Protein AF-A0A397DTJ9-F1 (afdb_monomer)

Sequence (329 aa):
MTRTSPKAKLGGKNHINLSVDTRYPSPVAATTLVKTITRCSFAKSPRASFISLPTTHASTSKPPDSISEEEYFRLLKKTDVLGHLLRVNDNLLEAEGLLEVAEVDNSKLDAMNKHILVELQMFKAKYYESQRLFTDHIEQLTEVCLHQEALQKGHPEEAAAQVADKFKHIRLMEDLQQATTSSRLLSATDDVQSRALVVVAQLRVDQLNGFYQSYCRDLHTAENVVAEEKAKGYLAISYVTGMSSYALHDEIATLKQKLELQKQSSFSGFANAKPRQCAEPLPVIRSKPTSTMLRKAAHLRADEENVQGAIRNCYKSISRSDFIPLVLH

Secondary structure (DSSP, 8-state):
----PPP--------------TTS--GGGGGGSSSSSSSS----------------------------HHHHHHHHHHHHHHHHHHHHHHHHHHHHHHHHHHHHHHHHHHHHHHHHHHHHHHHHHHHHHHHHHHHHHHHHHHHHHHHHHHHHTT--HHHHHHHHHHHHHHHHHHHHHHHHHSSTT-S-STHHHHHHHHHHHHHHHHHHHHHHHHHHHHHHHHHHHHHHHHHHHHHHHHHHHHHHHHHHHHHHHHHHHHHHHHHHHHTT-----PPPP--PPPP-------HHHHHHHHHHHHHHHHHHHHHHHHHHHHHHS--------

Radius of gyration: 52.69 Å; Cα contacts (8 Å, |Δi|>4): 85; chains: 1; bounding box: 137×66×155 Å

Mean predicted aligned error: 19.98 Å

Foldseek 3Di:
DDDDDDDDDDDDDDDDPDPDDPPDDDCVVVVPPPPPDPPDDDDDDDDPPDDPDPDDDPDDDDDDDPQDPVNVVVVVVVVVVVVVVVVVVVVVVVVVVVVVVVVVVVVVVVVVVVVVVVVVVVVVVVVVVVLVVLLVLLLVLQLVLQLLVCVVVVDDNVVSNVRSVVCSVVVSVVQLVVLLPPPPQPDPDPVSSVVSSVVSSVVSLVSLVVVLVVLVVVLVVLVVVVVVVVVVVVVVVVVVVVVVVVVVVVVVVVVVVVVVVVVVVVVPDDDDDDDDDDDDDDDDPPDDDDVPSVVVSVVSVVVSVVSVVSSVVVVVVVVPPPDDDDDDD

Organism: Aphanomyces astaci (NCBI:txid112090)

Solvent-accessible surface area (backbone atoms only — not comparable to full-atom values): 20127 Å² total; per-residue (Å²): 136,86,90,83,83,84,88,81,82,90,83,82,92,74,86,76,84,73,82,77,69,90,86,62,91,63,74,84,74,63,71,82,75,68,86,80,74,86,84,70,87,85,85,84,84,93,79,86,90,78,81,86,76,82,89,76,85,80,87,78,93,71,81,82,75,75,78,49,69,71,56,50,55,51,50,51,52,50,51,53,51,49,56,50,52,51,54,51,49,54,52,49,54,53,50,48,55,52,47,54,53,50,52,53,52,49,54,51,50,51,52,50,52,54,50,52,53,52,52,50,51,54,51,50,54,53,48,54,51,51,52,50,53,51,49,53,52,43,33,52,46,39,23,56,49,42,24,53,53,32,43,76,73,67,42,56,70,71,57,12,49,54,51,10,67,72,39,16,62,60,53,47,53,52,46,37,51,49,42,52,68,55,72,86,42,83,56,102,48,86,59,31,62,59,51,16,50,50,54,47,42,50,53,44,52,53,53,50,52,52,51,51,57,50,50,56,52,52,51,53,52,52,51,51,53,54,51,50,53,49,51,53,51,52,51,52,52,53,51,53,53,49,54,52,50,53,53,51,51,53,51,52,51,53,50,52,52,50,49,52,54,45,55,63,53,49,77,75,54,91,77,89,83,83,88,82,90,84,80,81,85,81,83,82,80,78,83,82,84,60,70,69,63,54,48,52,61,48,54,54,54,53,53,52,53,51,54,52,48,53,54,52,51,51,54,53,52,59,71,67,45,91,69,74,94,77,83,92,126

pLDDT: mean 72.13, std 23.75, range [29.22, 97.56]

Structure (mmCIF, N/CA/C/O backbone):
data_AF-A0A397DTJ9-F1
#
_entry.id   AF-A0A397DTJ9-F1
#
loop_
_atom_site.group_PDB
_atom_site.id
_atom_site.type_symbol
_atom_site.label_atom_id
_atom_site.label_alt_id
_atom_site.label_comp_id
_atom_site.label_asym_id
_atom_site.label_entity_id
_atom_site.label_seq_id
_atom_site.pdbx_PDB_ins_code
_atom_site.Cartn_x
_atom_site.Cartn_y
_atom_site.Cartn_z
_atom_site.occupancy
_atom_site.B_iso_or_equiv
_atom_site.auth_seq_id
_atom_site.auth_comp_id
_atom_site.auth_asym_id
_atom_site.auth_atom_id
_atom_site.pdbx_PDB_model_num
ATOM 1 N N . MET A 1 1 ? -2.480 -40.678 -41.708 1.00 43.06 1 MET A N 1
ATOM 2 C CA . MET A 1 1 ? -2.114 -39.316 -42.164 1.00 43.06 1 MET A CA 1
ATOM 3 C C . MET A 1 1 ? -3.381 -38.477 -42.286 1.00 43.06 1 MET A C 1
ATOM 5 O O . MET A 1 1 ? -4.441 -39.070 -42.368 1.00 43.06 1 MET A O 1
ATOM 9 N N . THR A 1 2 ? -3.231 -37.148 -42.278 1.00 30.44 2 THR A N 1
ATOM 10 C CA . THR A 1 2 ? -4.242 -36.064 -42.350 1.00 30.44 2 THR A CA 1
ATOM 11 C C . THR A 1 2 ? -4.974 -35.684 -41.057 1.00 30.44 2 THR A C 1
ATOM 13 O O . THR A 1 2 ? -5.935 -36.308 -40.623 1.00 30.44 2 THR A O 1
ATOM 16 N N . ARG A 1 3 ? -4.474 -34.579 -40.492 1.00 30.52 3 ARG A N 1
ATOM 17 C CA . ARG A 1 3 ? -5.011 -33.717 -39.437 1.00 30.52 3 ARG A CA 1
ATOM 18 C C . ARG A 1 3 ? -6.087 -32.814 -40.056 1.00 30.52 3 ARG A C 1
ATOM 20 O O . ARG A 1 3 ? -5.788 -32.108 -41.015 1.00 30.52 3 ARG A O 1
ATOM 27 N N . THR A 1 4 ? -7.306 -32.815 -39.521 1.00 33.62 4 THR A N 1
ATOM 28 C CA . THR A 1 4 ? -8.386 -31.906 -39.946 1.00 33.62 4 THR A CA 1
ATOM 29 C C . THR A 1 4 ? -8.756 -30.960 -38.808 1.00 33.62 4 THR A C 1
ATOM 31 O O . THR A 1 4 ? -9.284 -31.389 -37.786 1.00 33.62 4 THR A O 1
ATOM 34 N N . SER A 1 5 ? -8.481 -29.670 -38.994 1.00 32.19 5 SER A N 1
ATOM 35 C CA . SER A 1 5 ? -8.963 -28.575 -38.143 1.00 32.19 5 SER A CA 1
ATOM 36 C C . SER A 1 5 ? -10.348 -28.106 -38.614 1.00 32.19 5 SER A C 1
ATOM 38 O O . SER A 1 5 ? -10.531 -27.971 -39.827 1.00 32.19 5 SER A O 1
ATOM 40 N N . PRO A 1 6 ? -11.298 -27.753 -37.727 1.00 36.59 6 PRO A N 1
ATOM 41 C CA . PRO A 1 6 ? -12.485 -27.010 -38.127 1.00 36.59 6 PRO A CA 1
ATOM 42 C C . PRO A 1 6 ? -12.291 -25.488 -38.003 1.00 36.59 6 PRO A C 1
ATOM 44 O O . PRO A 1 6 ? -11.738 -24.973 -37.034 1.00 36.59 6 PRO A O 1
ATOM 47 N N . LYS A 1 7 ? -12.786 -24.790 -39.032 1.00 33.09 7 LYS A N 1
ATOM 48 C CA . LYS A 1 7 ? -12.892 -23.333 -39.216 1.00 33.09 7 LYS A CA 1
ATOM 49 C C . LYS A 1 7 ? -13.648 -22.631 -38.077 1.00 33.09 7 LYS A C 1
ATOM 51 O O . LYS A 1 7 ? -14.771 -23.022 -37.771 1.00 33.09 7 LYS A O 1
ATOM 56 N N . ALA A 1 8 ? -13.132 -21.485 -37.624 1.00 33.78 8 ALA A N 1
ATOM 57 C CA . ALA A 1 8 ? -13.930 -20.433 -36.991 1.00 33.78 8 ALA A CA 1
ATOM 58 C C . ALA A 1 8 ? -14.073 -19.238 -37.951 1.00 33.78 8 ALA A C 1
ATOM 60 O O . ALA A 1 8 ? -13.103 -18.780 -38.554 1.00 33.78 8 ALA A O 1
ATOM 61 N N . LYS A 1 9 ? -15.321 -18.802 -38.144 1.00 31.08 9 LYS A N 1
ATOM 62 C CA . LYS A 1 9 ? -15.766 -17.748 -39.065 1.00 31.08 9 LYS A CA 1
ATOM 63 C C . LYS A 1 9 ? -15.332 -16.360 -38.577 1.00 31.08 9 LYS A C 1
ATOM 65 O O . LYS A 1 9 ? -15.574 -16.020 -37.425 1.00 31.08 9 LYS A O 1
ATOM 70 N N . LEU A 1 10 ? -14.801 -15.536 -39.484 1.00 38.91 10 LEU A N 1
ATOM 71 C CA . LEU A 1 10 ? -14.811 -14.078 -39.343 1.00 38.91 10 LEU A CA 1
ATOM 72 C C . LEU A 1 10 ? -16.244 -13.558 -39.520 1.00 38.91 10 LEU A C 1
ATOM 74 O O . LEU A 1 10 ? -16.895 -13.867 -40.519 1.00 38.91 10 LEU A O 1
ATOM 78 N N . GLY A 1 11 ? -16.700 -12.719 -38.595 1.00 29.22 11 GLY A N 1
ATOM 79 C CA . GLY A 1 11 ? -17.909 -11.920 -38.762 1.00 29.22 11 GLY A CA 1
ATOM 80 C C . GLY A 1 11 ? -18.164 -11.021 -37.556 1.00 29.22 11 GLY A C 1
ATOM 81 O O . GLY A 1 11 ? -18.328 -11.523 -36.452 1.00 29.22 11 GLY A O 1
ATOM 82 N N . GLY A 1 12 ? -18.229 -9.706 -37.790 1.00 29.44 12 GLY A N 1
ATOM 83 C CA . GLY A 1 12 ? -18.817 -8.744 -36.851 1.00 29.44 12 GLY A CA 1
ATOM 84 C C . GLY A 1 12 ? -17.964 -7.509 -36.569 1.00 29.44 12 GLY A C 1
ATOM 85 O O . GLY A 1 12 ? -17.276 -7.446 -35.559 1.00 29.44 12 GLY A O 1
ATOM 86 N N . LYS A 1 13 ? -18.048 -6.503 -37.450 1.00 44.09 13 LYS A N 1
ATOM 87 C CA . LYS A 1 13 ? -17.628 -5.122 -37.170 1.00 44.09 13 LYS A CA 1
ATOM 88 C C . LYS A 1 13 ? -18.463 -4.564 -36.011 1.00 44.09 13 LYS A C 1
ATOM 90 O O . LYS A 1 13 ? -19.632 -4.273 -36.223 1.00 44.09 13 LYS A O 1
ATOM 95 N N . ASN A 1 14 ? -17.843 -4.323 -34.860 1.00 32.94 14 ASN A N 1
ATOM 96 C CA . ASN A 1 14 ? -18.340 -3.368 -33.873 1.00 32.94 14 ASN A CA 1
ATOM 97 C C . ASN A 1 14 ? -17.299 -2.251 -33.754 1.00 32.94 14 ASN A C 1
ATOM 99 O O . ASN A 1 14 ? -16.240 -2.429 -33.157 1.00 32.94 14 ASN A O 1
ATOM 103 N N . HIS A 1 15 ? -17.583 -1.114 -34.391 1.00 35.88 15 HIS A N 1
ATOM 104 C CA . HIS A 1 15 ? -16.830 0.121 -34.201 1.00 35.88 15 HIS A CA 1
ATOM 105 C C . HIS A 1 15 ? -17.097 0.633 -32.783 1.00 35.88 15 HIS A C 1
ATOM 107 O O . HIS A 1 15 ? -18.152 1.203 -32.514 1.00 35.88 15 HIS A O 1
ATOM 113 N N . ILE A 1 16 ? -16.146 0.428 -31.874 1.00 35.53 16 ILE A N 1
ATOM 114 C CA . ILE A 1 16 ? -16.118 1.142 -30.600 1.00 35.53 16 ILE A CA 1
ATOM 115 C C . ILE A 1 16 ? -15.510 2.514 -30.903 1.00 35.53 16 ILE A C 1
ATOM 117 O O . ILE A 1 16 ? -14.308 2.629 -31.138 1.00 35.53 16 ILE A O 1
ATOM 121 N N . ASN A 1 17 ? -16.353 3.547 -30.957 1.00 36.03 17 ASN A N 1
ATOM 122 C CA . ASN A 1 17 ? -15.909 4.939 -30.949 1.00 36.03 17 ASN A CA 1
ATOM 123 C C . ASN A 1 17 ? -15.285 5.232 -29.578 1.00 36.03 17 ASN A C 1
ATOM 125 O O . ASN A 1 17 ? -15.990 5.579 -28.632 1.00 36.03 17 ASN A O 1
ATOM 129 N N . LEU A 1 18 ? -13.966 5.072 -29.462 1.00 33.88 18 LEU A N 1
ATOM 130 C CA . LEU A 1 18 ? -13.215 5.673 -28.367 1.00 33.88 18 LEU A CA 1
ATOM 131 C C . LEU A 1 18 ? -13.062 7.165 -28.665 1.00 33.88 18 LEU A C 1
ATOM 133 O O . LEU A 1 18 ? -12.360 7.557 -29.596 1.00 33.88 18 LEU A O 1
ATOM 137 N N . SER A 1 19 ? -13.742 7.988 -27.867 1.00 38.91 19 SER A N 1
ATOM 138 C CA . SER A 1 19 ? -13.474 9.421 -27.782 1.00 38.91 19 SER A CA 1
ATOM 139 C C . SER A 1 19 ? -12.015 9.608 -27.366 1.00 38.91 19 SER A C 1
ATOM 141 O O . SER A 1 19 ? -11.643 9.293 -26.238 1.00 38.91 19 SER A O 1
ATOM 143 N N . VAL A 1 20 ? -11.188 10.075 -28.299 1.00 41.78 20 VAL A N 1
ATOM 144 C CA . VAL A 1 20 ? -9.775 10.383 -28.070 1.00 41.78 20 VAL A CA 1
ATOM 145 C C . VAL A 1 20 ? -9.700 11.643 -27.209 1.00 41.78 20 VAL A C 1
ATOM 147 O O . VAL A 1 20 ? -10.120 12.717 -27.635 1.00 41.78 20 VAL A O 1
ATOM 150 N N . ASP A 1 21 ? -9.196 11.499 -25.985 1.00 40.03 21 ASP A N 1
ATOM 151 C CA . ASP A 1 21 ? -8.881 12.617 -25.095 1.00 40.03 21 ASP A CA 1
ATOM 152 C C . ASP A 1 21 ? -7.751 13.453 -25.723 1.00 40.03 21 ASP A C 1
ATOM 154 O O . ASP A 1 21 ? -6.674 12.945 -26.042 1.00 40.03 21 ASP A O 1
ATOM 158 N N . THR A 1 22 ? -8.001 14.741 -25.951 1.00 48.56 22 THR A N 1
ATOM 159 C CA . THR A 1 22 ? -7.120 15.655 -26.698 1.00 48.56 22 THR A CA 1
ATOM 160 C C . THR A 1 22 ? -5.940 16.183 -25.878 1.00 48.56 22 THR A C 1
ATOM 162 O O . THR A 1 22 ? -5.196 17.038 -26.357 1.00 48.56 22 THR A O 1
ATOM 165 N N . ARG A 1 23 ? -5.735 15.689 -24.650 1.00 43.81 23 ARG A N 1
ATOM 166 C CA . ARG A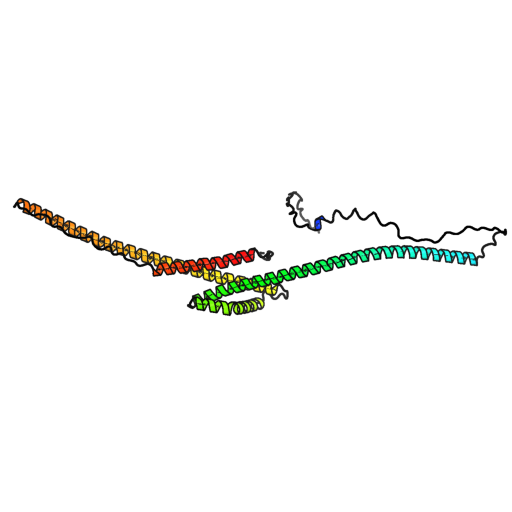 1 23 ? -4.697 16.194 -23.734 1.00 43.81 23 ARG A CA 1
ATOM 167 C C . ARG A 1 23 ? -3.356 15.458 -23.759 1.00 43.81 23 ARG A C 1
ATOM 169 O O . ARG A 1 23 ? -2.413 15.958 -23.155 1.00 43.81 23 ARG A O 1
ATOM 176 N N . TYR A 1 24 ? -3.227 14.350 -24.491 1.00 42.06 24 TYR A N 1
ATOM 177 C CA . TYR A 1 24 ? -1.952 13.640 -24.654 1.00 42.06 24 TYR A CA 1
ATOM 178 C C . TYR A 1 24 ? -1.790 13.118 -26.091 1.00 42.06 24 TYR A C 1
ATOM 180 O O . TYR A 1 24 ? -2.495 12.185 -26.481 1.00 42.06 24 TYR A O 1
ATOM 188 N N . PRO A 1 25 ? -0.879 13.676 -26.911 1.00 43.94 25 PRO A N 1
ATOM 189 C CA . PRO A 1 25 ? -0.628 13.137 -28.241 1.00 43.94 25 PRO A CA 1
ATOM 190 C C . PRO A 1 25 ? 0.122 11.798 -28.134 1.00 43.94 25 PRO A C 1
ATOM 192 O O . PRO A 1 25 ? 1.294 11.747 -27.773 1.00 43.94 25 PRO A O 1
ATOM 195 N N . SER A 1 26 ? -0.567 10.698 -28.452 1.00 43.62 26 SER A N 1
ATOM 196 C CA . SER A 1 26 ? 0.031 9.365 -28.606 1.00 43.62 26 SER A CA 1
ATOM 197 C C . SER A 1 26 ? 0.914 9.301 -29.869 1.00 43.62 26 SER A C 1
ATOM 199 O O . SER A 1 26 ? 0.448 9.672 -30.952 1.00 43.62 26 SER A O 1
ATOM 201 N N . PRO A 1 27 ? 2.160 8.789 -29.791 1.00 49.09 27 PRO A N 1
ATOM 202 C CA . PRO A 1 27 ? 3.104 8.797 -30.913 1.00 49.09 27 PRO A CA 1
ATOM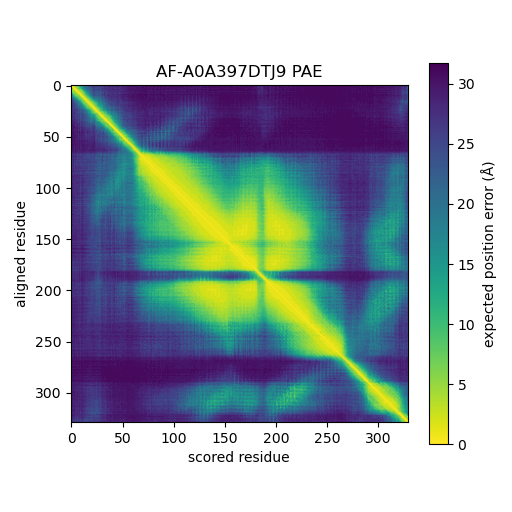 203 C C . PRO A 1 27 ? 2.788 7.771 -32.014 1.00 49.09 27 PRO A C 1
ATOM 205 O O . PRO A 1 27 ? 3.370 7.835 -33.097 1.00 49.09 27 PRO A O 1
ATOM 208 N N . VAL A 1 28 ? 1.839 6.851 -31.803 1.00 45.22 28 VAL A N 1
ATOM 209 C CA . VAL A 1 28 ? 1.484 5.845 -32.824 1.00 45.22 28 VAL A CA 1
ATOM 210 C C . VAL A 1 28 ? 0.692 6.465 -33.987 1.00 45.22 28 VAL A C 1
ATOM 212 O O . VAL A 1 28 ? 0.778 5.976 -35.107 1.00 45.22 28 VAL A O 1
ATOM 215 N N . ALA A 1 29 ? 0.003 7.593 -33.775 1.00 43.47 29 ALA A N 1
ATOM 216 C CA . ALA A 1 29 ? -0.752 8.288 -34.825 1.00 43.47 29 ALA A CA 1
ATOM 217 C C . ALA A 1 29 ? 0.084 9.298 -35.645 1.00 43.47 29 ALA A C 1
ATOM 219 O O . ALA A 1 29 ? -0.369 9.777 -36.684 1.00 43.47 29 ALA A O 1
ATOM 220 N N . ALA A 1 30 ? 1.312 9.613 -35.216 1.00 40.38 30 ALA A N 1
ATOM 221 C CA . ALA A 1 30 ? 2.170 10.604 -35.876 1.00 40.38 30 ALA A CA 1
ATOM 222 C C . ALA A 1 30 ? 3.044 10.019 -37.007 1.00 40.38 30 ALA A C 1
ATOM 224 O O . ALA A 1 30 ? 3.705 10.759 -37.735 1.00 40.38 30 ALA A O 1
ATOM 225 N N . THR A 1 31 ? 3.046 8.697 -37.196 1.00 45.88 31 THR A N 1
ATOM 226 C CA . THR A 1 31 ? 3.915 8.020 -38.177 1.00 45.88 31 THR A CA 1
ATOM 227 C C . THR A 1 31 ? 3.381 8.024 -39.614 1.00 45.88 31 THR A C 1
ATOM 229 O O . THR A 1 31 ? 4.113 7.659 -40.535 1.00 45.88 31 THR A O 1
ATOM 232 N N . THR A 1 32 ? 2.155 8.496 -39.855 1.00 43.53 32 THR A N 1
ATOM 233 C CA . THR A 1 32 ? 1.530 8.495 -41.194 1.00 43.53 32 THR A CA 1
ATOM 234 C C . THR A 1 32 ? 1.654 9.795 -41.994 1.00 43.53 32 THR A C 1
ATOM 236 O O . THR A 1 32 ? 1.255 9.806 -43.153 1.00 43.53 32 THR A O 1
ATOM 239 N N . LEU A 1 33 ? 2.246 10.868 -41.451 1.00 39.62 33 LEU A N 1
ATOM 240 C CA . LEU A 1 33 ? 2.353 12.163 -42.158 1.00 39.62 33 LEU A CA 1
ATOM 241 C C . LEU A 1 33 ? 3.783 12.685 -42.378 1.00 39.62 33 LEU A C 1
ATOM 243 O O . LEU A 1 33 ? 3.954 13.815 -42.822 1.00 39.62 33 LEU A O 1
ATOM 247 N N . VAL A 1 34 ? 4.817 11.871 -42.138 1.00 38.41 34 VAL A N 1
ATOM 248 C CA . VAL A 1 34 ? 6.227 12.295 -42.322 1.00 38.41 34 VAL A CA 1
ATOM 249 C C . VAL A 1 34 ? 6.924 11.565 -43.485 1.00 38.41 34 VAL A C 1
ATOM 251 O O . VAL A 1 34 ? 8.095 11.792 -43.760 1.00 38.41 34 VAL A O 1
ATOM 254 N N . LYS A 1 35 ? 6.210 10.725 -44.250 1.00 40.19 35 LYS A N 1
ATOM 255 C CA . LYS A 1 35 ? 6.780 10.035 -45.428 1.00 40.19 35 LYS A CA 1
ATOM 256 C C . LYS A 1 35 ? 6.733 10.834 -46.739 1.00 40.19 35 LYS A C 1
ATOM 258 O O . LYS A 1 35 ? 7.216 10.333 -47.749 1.00 40.19 35 LYS A O 1
ATOM 263 N N . THR A 1 36 ? 6.211 12.062 -46.744 1.00 37.25 36 THR A N 1
ATOM 264 C CA . THR A 1 36 ? 5.960 12.806 -47.998 1.00 37.25 36 THR A CA 1
ATOM 265 C C . THR A 1 36 ? 6.592 14.196 -48.096 1.00 37.25 36 THR A C 1
ATOM 267 O O . THR A 1 36 ? 6.399 14.844 -49.118 1.00 37.25 36 THR A O 1
ATOM 270 N N . ILE A 1 37 ? 7.362 14.668 -47.105 1.00 41.53 37 ILE A N 1
ATOM 271 C CA . ILE A 1 37 ? 7.858 16.066 -47.099 1.00 41.53 37 ILE A CA 1
ATOM 272 C C . ILE A 1 37 ? 9.390 16.202 -47.203 1.00 41.53 37 ILE A C 1
ATOM 274 O O . ILE A 1 37 ? 9.891 17.303 -47.392 1.00 41.53 37 ILE A O 1
ATOM 278 N N . THR A 1 38 ? 10.162 15.115 -47.243 1.00 39.94 38 THR A N 1
ATOM 279 C CA . THR A 1 38 ? 11.636 15.206 -47.354 1.00 39.94 38 THR A CA 1
ATOM 280 C C . THR A 1 38 ? 12.151 14.724 -48.708 1.00 39.94 38 THR A C 1
ATOM 282 O O . THR A 1 38 ? 13.028 13.873 -48.805 1.00 39.94 38 THR A O 1
ATOM 285 N N . ARG A 1 39 ? 11.570 15.247 -49.793 1.00 42.38 39 ARG A N 1
ATOM 286 C CA . ARG A 1 39 ? 12.076 15.036 -51.160 1.00 42.38 39 ARG A CA 1
ATOM 287 C C . ARG A 1 39 ? 12.134 16.330 -51.972 1.00 42.38 39 ARG A C 1
ATOM 289 O O . ARG A 1 39 ? 11.840 16.320 -53.153 1.00 42.38 39 ARG A O 1
ATOM 296 N N . CYS A 1 40 ? 12.527 17.440 -51.353 1.00 39.62 40 CYS A N 1
ATOM 297 C CA . CYS A 1 40 ? 12.903 18.669 -52.052 1.00 39.62 40 CYS A CA 1
ATOM 298 C C . CYS A 1 40 ? 13.851 19.472 -51.153 1.00 39.62 40 CYS A C 1
ATOM 300 O O . CYS A 1 40 ? 13.494 19.750 -50.012 1.00 39.62 40 CYS A O 1
ATOM 302 N N . SER A 1 41 ? 14.988 19.916 -51.705 1.00 47.47 41 SER A N 1
ATOM 303 C CA . SER A 1 41 ? 16.103 20.633 -51.038 1.00 47.47 41 SER A CA 1
ATOM 304 C C . SER A 1 41 ? 17.026 19.649 -50.306 1.00 47.47 41 SER A C 1
ATOM 306 O O . SER A 1 41 ? 16.622 19.062 -49.319 1.00 47.47 41 SER A O 1
ATOM 308 N N . PHE A 1 42 ? 18.221 19.307 -50.793 1.00 42.47 42 PHE A N 1
ATOM 309 C CA . PHE A 1 42 ? 19.320 20.207 -51.130 1.00 42.47 42 PHE A CA 1
ATOM 310 C C . PHE A 1 42 ? 20.017 19.788 -52.428 1.00 42.47 42 PHE A C 1
ATOM 312 O O . PHE A 1 42 ? 20.719 18.785 -52.498 1.00 42.47 42 PHE A O 1
ATOM 319 N N . ALA A 1 43 ? 19.840 20.602 -53.465 1.00 46.19 43 ALA A N 1
ATOM 320 C CA . ALA A 1 43 ? 20.778 20.650 -54.572 1.00 46.19 43 ALA A CA 1
ATOM 321 C C . ALA A 1 43 ? 21.915 21.617 -54.211 1.00 46.19 43 ALA A C 1
ATOM 323 O O . ALA A 1 43 ? 21.647 22.686 -53.663 1.00 46.19 43 ALA A O 1
ATOM 324 N N . LYS A 1 44 ? 23.125 21.253 -54.657 1.00 46.03 44 LYS A N 1
ATOM 325 C CA . LYS A 1 44 ? 24.394 22.009 -54.708 1.00 46.03 44 LYS A CA 1
ATOM 326 C C . LYS A 1 44 ? 25.317 21.886 -53.495 1.00 46.03 44 LYS A C 1
ATOM 328 O O . LYS A 1 44 ? 25.344 22.751 -52.629 1.00 46.03 44 LYS A O 1
ATOM 333 N N . SER A 1 45 ? 26.216 20.904 -53.584 1.00 32.69 45 SER A N 1
ATOM 334 C CA . SER A 1 45 ? 27.622 21.129 -53.235 1.00 32.69 45 SER A CA 1
ATOM 335 C C . SER A 1 45 ? 28.419 21.476 -54.512 1.00 32.69 45 SER A C 1
ATOM 337 O O . SER A 1 45 ? 28.184 20.858 -55.557 1.00 32.69 45 SER A O 1
ATOM 339 N N . PRO A 1 46 ? 29.296 22.499 -54.491 1.00 51.06 46 PRO A N 1
ATOM 340 C CA . PRO A 1 46 ? 29.998 23.010 -55.662 1.00 51.06 46 PRO A CA 1
ATOM 341 C C . PRO A 1 46 ? 31.406 22.410 -55.802 1.00 51.06 46 PRO A C 1
ATOM 343 O O . PRO A 1 46 ? 32.273 22.723 -54.995 1.00 51.06 46 PRO A O 1
ATOM 346 N N . ARG A 1 47 ? 31.658 21.642 -56.873 1.00 43.69 47 ARG A N 1
ATOM 347 C CA . ARG A 1 47 ? 32.875 21.673 -57.728 1.00 43.69 47 ARG A CA 1
ATOM 348 C C . ARG A 1 47 ? 33.147 20.322 -58.390 1.00 43.69 47 ARG A C 1
ATOM 350 O O . ARG A 1 47 ? 33.686 19.413 -57.780 1.00 43.69 47 ARG A O 1
ATOM 357 N N . ALA A 1 48 ? 32.995 20.315 -59.707 1.00 36.72 48 ALA A N 1
ATOM 358 C CA . ALA A 1 48 ? 34.022 19.775 -60.587 1.00 36.72 48 ALA A CA 1
ATOM 359 C C . ALA A 1 48 ? 34.442 20.917 -61.522 1.00 36.72 48 ALA A C 1
ATOM 361 O O . ALA A 1 48 ? 33.951 21.059 -62.636 1.00 36.72 48 ALA A O 1
ATOM 362 N N . SER A 1 49 ? 35.297 21.815 -61.028 1.00 47.00 49 SER A N 1
ATOM 363 C CA . SER A 1 49 ? 35.963 22.822 -61.864 1.00 47.00 49 SER A CA 1
ATOM 364 C C . SER A 1 49 ? 37.241 22.233 -62.448 1.00 47.00 49 SER A C 1
ATOM 366 O O . SER A 1 49 ? 38.319 22.738 -62.171 1.00 47.00 49 SER A O 1
ATOM 368 N N . PHE A 1 50 ? 37.143 21.165 -63.232 1.00 50.66 50 PHE A N 1
ATOM 369 C CA . PHE A 1 50 ? 38.242 20.738 -64.090 1.00 50.66 50 PHE A CA 1
ATOM 370 C C . PHE A 1 50 ? 37.650 20.211 -65.387 1.00 50.66 50 PHE A C 1
ATOM 372 O O . PHE A 1 50 ? 37.203 19.076 -65.461 1.00 50.66 50 PHE A O 1
ATOM 379 N N . ILE A 1 51 ? 37.566 21.110 -66.366 1.00 45.94 51 ILE A N 1
ATOM 380 C CA . ILE A 1 51 ? 38.045 20.983 -67.750 1.00 45.94 51 ILE A CA 1
ATOM 381 C C . ILE A 1 51 ? 37.453 22.193 -68.488 1.00 45.94 51 ILE A C 1
ATOM 383 O O . ILE A 1 51 ? 36.415 22.132 -69.137 1.00 45.94 51 ILE A O 1
ATOM 387 N N . SER A 1 52 ? 38.124 23.333 -68.351 1.00 40.47 52 SER A N 1
ATOM 388 C CA . SER A 1 52 ? 38.124 24.346 -69.404 1.00 40.47 52 SER A CA 1
ATOM 389 C C . SER A 1 52 ? 39.448 24.154 -70.126 1.00 40.47 52 SER A C 1
ATOM 391 O O . SER A 1 52 ? 40.461 24.713 -69.717 1.00 40.47 52 SER A O 1
ATOM 393 N N . LEU A 1 53 ? 39.475 23.278 -71.130 1.00 43.69 53 LEU A N 1
ATOM 394 C CA . LEU A 1 53 ? 40.607 23.214 -72.050 1.00 43.69 53 LEU A CA 1
ATOM 395 C C . LEU A 1 53 ? 40.506 24.430 -72.987 1.00 43.69 53 LEU A C 1
ATOM 397 O O . LEU A 1 53 ? 39.496 24.549 -73.684 1.00 43.69 53 LEU A O 1
ATOM 401 N N . PRO A 1 54 ? 41.503 25.328 -73.057 1.00 45.00 54 PRO A N 1
ATOM 402 C CA . PRO A 1 54 ? 41.621 26.200 -74.210 1.00 45.00 54 PRO A CA 1
ATOM 403 C C . PRO A 1 54 ? 42.065 25.353 -75.406 1.00 45.00 54 PRO A C 1
ATOM 405 O O . PRO A 1 54 ? 43.155 24.781 -75.427 1.00 45.00 54 PRO A O 1
ATOM 408 N N . THR A 1 55 ? 41.196 25.263 -76.407 1.00 47.50 55 THR A N 1
ATOM 409 C CA . THR A 1 55 ? 41.534 24.752 -77.732 1.00 47.50 55 THR A CA 1
ATOM 410 C C . THR A 1 55 ? 42.447 25.762 -78.424 1.00 47.50 55 THR A C 1
ATOM 412 O O . THR A 1 55 ? 41.974 26.731 -79.012 1.00 47.50 55 THR A O 1
ATOM 415 N N . THR A 1 56 ? 43.757 25.533 -78.386 1.00 38.44 56 THR A N 1
ATOM 416 C CA . THR A 1 56 ? 44.714 26.170 -79.302 1.00 38.44 56 THR A CA 1
ATOM 417 C C . THR A 1 56 ? 45.366 25.085 -80.149 1.00 38.44 56 THR A C 1
ATOM 419 O O . THR A 1 56 ? 46.417 24.544 -79.819 1.00 38.44 56 THR A O 1
ATOM 422 N N . HIS A 1 57 ? 44.720 24.756 -81.268 1.00 40.88 57 HIS A N 1
ATOM 423 C CA . HIS A 1 57 ? 45.390 24.097 -82.381 1.00 40.88 57 HIS A CA 1
ATOM 424 C C . HIS A 1 57 ? 46.153 25.161 -83.177 1.00 40.88 57 HIS A C 1
ATOM 426 O O . HIS A 1 57 ? 45.545 26.002 -83.832 1.00 40.88 57 HIS A O 1
ATOM 432 N N . ALA A 1 58 ? 47.482 25.103 -83.142 1.00 38.50 58 ALA A N 1
ATOM 433 C CA . ALA A 1 58 ? 48.313 25.605 -84.226 1.00 38.50 58 ALA A CA 1
ATOM 434 C C . ALA A 1 58 ? 48.857 24.379 -84.965 1.00 38.50 58 ALA A C 1
ATOM 436 O O . ALA A 1 58 ? 49.775 23.704 -84.505 1.00 38.50 58 ALA A O 1
ATOM 437 N N . SER A 1 59 ? 48.209 24.050 -86.078 1.00 43.94 59 SER A N 1
ATOM 438 C CA . SER A 1 59 ? 48.621 22.993 -86.992 1.00 43.94 59 SER A CA 1
ATOM 439 C C . SER A 1 59 ? 49.905 23.405 -87.712 1.00 43.94 59 SER A C 1
ATOM 441 O O . SER A 1 59 ? 49.890 24.322 -88.528 1.00 43.94 59 SER A O 1
ATOM 443 N N . THR A 1 60 ? 50.999 22.685 -87.475 1.00 40.88 60 THR A N 1
ATOM 444 C CA . THR A 1 60 ? 52.028 22.481 -88.497 1.00 40.88 60 THR A CA 1
ATOM 445 C C . THR A 1 60 ? 51.972 21.022 -88.935 1.00 40.88 60 THR A C 1
ATOM 447 O O . THR A 1 60 ? 51.973 20.082 -88.146 1.00 40.88 60 THR A O 1
ATOM 450 N N . SER A 1 61 ? 51.781 20.873 -90.236 1.00 54.03 61 SER A N 1
ATOM 451 C CA . SER A 1 61 ? 51.435 19.671 -90.978 1.00 54.03 61 SER A CA 1
ATOM 452 C C . SER A 1 61 ? 52.544 18.614 -90.990 1.00 54.03 61 SER A C 1
ATOM 454 O O . SER A 1 61 ? 53.598 18.843 -91.585 1.00 54.03 61 SER A O 1
ATOM 456 N N . LYS A 1 62 ? 52.255 17.427 -90.449 1.00 48.44 62 LYS A N 1
ATOM 457 C CA . LYS A 1 62 ? 52.839 16.134 -90.844 1.00 48.44 62 LYS A CA 1
ATOM 458 C C . LYS A 1 62 ? 51.743 15.057 -90.761 1.00 48.44 62 LYS A C 1
ATOM 460 O O . LYS A 1 62 ? 50.850 15.202 -89.925 1.00 48.44 62 LYS A O 1
ATOM 465 N N . PRO A 1 63 ? 51.747 14.030 -91.634 1.00 48.88 63 PRO A N 1
ATOM 466 C CA . PRO A 1 63 ? 50.795 12.925 -91.526 1.00 48.88 63 PRO A CA 1
ATOM 467 C C . PRO A 1 63 ? 51.021 12.207 -90.183 1.00 48.88 63 PRO A C 1
ATOM 469 O O . PRO A 1 63 ? 52.139 12.267 -89.670 1.00 48.88 63 PRO A O 1
ATOM 472 N N . PRO A 1 64 ? 49.994 11.586 -89.578 1.00 58.75 64 PRO A N 1
ATOM 473 C CA . PRO A 1 64 ? 50.136 10.982 -88.260 1.00 58.75 64 PRO A CA 1
ATOM 474 C C . PRO A 1 64 ? 51.164 9.853 -88.338 1.00 58.75 64 PRO A C 1
ATOM 476 O O . PRO A 1 64 ? 50.935 8.860 -89.031 1.00 58.75 64 PRO A O 1
ATOM 479 N N . ASP A 1 65 ? 52.294 10.016 -87.646 1.00 60.59 65 ASP A N 1
ATOM 480 C CA . ASP A 1 65 ? 53.192 8.903 -87.359 1.00 60.59 65 ASP A CA 1
ATOM 481 C C . ASP A 1 65 ? 52.336 7.805 -86.719 1.00 60.59 65 ASP A C 1
ATOM 483 O O . ASP A 1 65 ? 51.593 8.050 -85.764 1.00 60.59 65 ASP A O 1
ATOM 487 N N . SER A 1 66 ? 52.355 6.612 -87.313 1.00 66.62 66 SER A N 1
ATOM 488 C CA . SER A 1 66 ? 51.629 5.451 -86.807 1.00 66.62 66 SER A CA 1
ATOM 489 C C . SER A 1 66 ? 51.942 5.282 -85.322 1.00 66.62 66 SER A C 1
ATOM 491 O O . SER A 1 66 ? 53.117 5.129 -84.980 1.00 66.62 66 SER A O 1
ATOM 493 N N . ILE A 1 67 ? 50.916 5.323 -84.460 1.00 72.00 67 ILE A N 1
ATOM 494 C CA . ILE A 1 67 ? 51.057 5.050 -83.023 1.00 72.00 67 ILE A CA 1
ATOM 495 C C . ILE A 1 67 ? 51.914 3.796 -82.869 1.00 72.00 67 ILE A C 1
ATOM 497 O O . ILE A 1 67 ? 51.587 2.744 -83.424 1.00 72.00 67 ILE A O 1
ATOM 501 N N . SER A 1 68 ? 53.025 3.923 -82.145 1.00 82.81 68 SER A N 1
ATOM 502 C CA . SER A 1 68 ? 53.866 2.764 -81.865 1.00 82.81 68 SER A CA 1
ATOM 503 C C . SER A 1 68 ? 53.057 1.741 -81.064 1.00 82.81 68 SER A C 1
ATOM 505 O O . SER A 1 68 ? 52.261 2.107 -80.197 1.00 82.81 68 SER A O 1
ATOM 507 N N . GLU A 1 69 ? 53.249 0.454 -81.340 1.00 84.81 69 GLU A N 1
ATOM 508 C CA . GLU A 1 69 ? 52.530 -0.634 -80.663 1.00 84.81 69 GLU A CA 1
ATOM 509 C C . GLU A 1 69 ? 52.638 -0.532 -79.126 1.00 84.81 69 GLU A C 1
ATOM 511 O O . GLU A 1 69 ? 51.659 -0.696 -78.398 1.00 84.81 69 GLU A O 1
ATOM 516 N N . GLU A 1 70 ? 53.812 -0.131 -78.637 1.00 87.19 70 GLU A N 1
ATOM 517 C CA . GLU A 1 70 ? 54.089 0.127 -77.222 1.00 87.19 70 GLU A CA 1
ATOM 518 C C . GLU A 1 70 ? 53.241 1.275 -76.642 1.00 87.19 70 GLU A C 1
ATOM 520 O O . GLU A 1 70 ? 52.759 1.207 -75.508 1.00 87.19 70 GLU A O 1
ATOM 525 N N . GLU A 1 71 ? 53.024 2.342 -77.412 1.00 87.50 71 GLU A N 1
ATOM 526 C CA . GLU A 1 71 ? 52.174 3.461 -77.008 1.00 87.50 71 GLU A CA 1
ATOM 527 C C . GLU A 1 71 ? 50.691 3.075 -77.010 1.00 87.50 71 GLU A C 1
ATOM 529 O O . GLU A 1 71 ? 49.974 3.437 -76.075 1.00 87.50 71 GLU A O 1
ATOM 534 N N . TYR A 1 72 ? 50.250 2.264 -77.976 1.00 87.12 72 TYR A N 1
ATOM 535 C CA . TYR A 1 72 ? 48.894 1.713 -78.014 1.00 87.12 72 TYR A CA 1
ATOM 536 C C . TYR A 1 72 ? 48.585 0.860 -76.773 1.00 87.12 72 TYR A C 1
ATOM 538 O O . TYR A 1 72 ? 47.603 1.123 -76.074 1.00 87.12 72 TYR A O 1
ATOM 546 N N . PHE A 1 73 ? 49.443 -0.110 -76.429 1.00 92.06 73 PHE A N 1
ATOM 547 C CA . PHE A 1 73 ? 49.243 -0.948 -75.238 1.00 92.06 73 PHE A CA 1
ATOM 548 C C . PHE A 1 73 ? 49.320 -0.151 -73.936 1.00 92.06 73 PHE A C 1
ATOM 550 O O . PHE A 1 73 ? 48.585 -0.428 -72.983 1.00 92.06 73 PHE A O 1
ATOM 557 N N . ARG A 1 74 ? 50.183 0.867 -73.880 1.00 93.75 74 ARG A N 1
ATOM 558 C CA . ARG A 1 74 ? 50.251 1.784 -72.739 1.00 93.75 74 ARG A CA 1
ATOM 559 C C . ARG A 1 74 ? 48.964 2.587 -72.587 1.00 93.75 74 ARG A C 1
ATOM 561 O O . ARG A 1 74 ? 48.507 2.775 -71.460 1.00 93.75 74 ARG A O 1
ATOM 568 N N . LEU A 1 75 ? 48.386 3.061 -73.688 1.00 91.25 75 LEU A N 1
ATOM 569 C CA . LEU A 1 75 ? 47.131 3.806 -73.669 1.00 91.25 75 LEU A CA 1
ATOM 570 C C . LEU A 1 75 ? 45.958 2.900 -73.279 1.00 91.25 75 LEU A C 1
ATOM 572 O O . LEU A 1 75 ? 45.156 3.294 -72.440 1.00 91.25 75 LEU A O 1
ATOM 576 N N . LEU A 1 76 ? 45.920 1.662 -73.781 1.00 92.25 76 LEU A N 1
ATOM 577 C CA . LEU A 1 76 ? 44.918 0.666 -73.397 1.00 92.25 76 LEU A CA 1
ATOM 578 C C . LEU A 1 76 ? 44.962 0.368 -71.890 1.00 92.25 76 LEU A C 1
ATOM 580 O O . LEU A 1 76 ? 43.944 0.492 -71.214 1.00 92.25 76 LEU A O 1
ATOM 584 N N . LYS A 1 77 ? 46.153 0.106 -71.331 1.00 94.00 77 LYS A N 1
ATOM 585 C CA . LYS A 1 77 ? 46.330 -0.085 -69.879 1.00 94.00 77 LYS A CA 1
ATOM 586 C C . LYS A 1 77 ? 45.879 1.133 -69.072 1.00 94.00 77 LYS A C 1
ATOM 588 O O . LYS A 1 77 ? 45.281 0.980 -68.011 1.00 94.00 77 LYS A O 1
ATOM 593 N N . LYS A 1 78 ? 46.157 2.351 -69.551 1.00 94.38 78 LYS A N 1
ATOM 594 C CA . LYS A 1 78 ? 45.686 3.583 -68.897 1.00 94.38 78 LYS A CA 1
ATOM 595 C C . LYS A 1 78 ? 44.162 3.693 -68.927 1.00 94.38 78 LYS A C 1
ATOM 597 O O . LYS A 1 78 ? 43.584 4.089 -67.920 1.00 94.38 78 LYS A O 1
ATOM 602 N N . THR A 1 79 ? 43.521 3.317 -70.031 1.00 94.38 79 THR A N 1
ATOM 603 C CA . THR A 1 79 ? 42.057 3.273 -70.149 1.00 94.38 79 THR A CA 1
ATOM 604 C C . THR A 1 79 ? 41.448 2.251 -69.188 1.00 94.38 79 THR A C 1
ATOM 606 O O . THR A 1 79 ? 40.474 2.570 -68.509 1.00 94.38 79 THR A O 1
ATOM 609 N N . ASP A 1 80 ? 42.058 1.072 -69.045 1.00 94.44 80 ASP A N 1
ATOM 610 C CA . ASP A 1 80 ? 41.611 0.049 -68.089 1.00 94.44 80 ASP A CA 1
ATOM 611 C C . ASP A 1 80 ? 41.728 0.527 -66.637 1.00 94.44 80 ASP A C 1
ATOM 613 O O . ASP A 1 80 ? 40.789 0.382 -65.847 1.00 94.44 80 ASP A O 1
ATOM 617 N N . VAL A 1 81 ? 42.861 1.148 -66.288 1.00 95.75 81 VAL A N 1
ATOM 618 C CA . VAL A 1 81 ? 43.075 1.748 -64.963 1.00 95.75 81 VAL A CA 1
ATOM 619 C C . VAL A 1 81 ? 42.061 2.862 -64.707 1.00 95.75 81 VAL A C 1
ATOM 621 O O . VAL A 1 81 ? 41.469 2.900 -63.632 1.00 95.75 81 VAL A O 1
ATOM 624 N N . LEU A 1 82 ? 41.800 3.732 -65.686 1.00 96.12 82 LEU A N 1
ATOM 625 C CA . LEU A 1 82 ? 40.801 4.793 -65.557 1.00 96.12 82 LEU A CA 1
ATOM 626 C C . LEU A 1 82 ? 39.392 4.219 -65.354 1.00 96.12 82 LEU A C 1
ATOM 628 O O . LEU A 1 82 ? 38.674 4.668 -64.467 1.00 96.12 82 LEU A O 1
ATOM 632 N N . GLY A 1 83 ? 39.011 3.186 -66.110 1.00 94.69 83 GLY A N 1
ATOM 633 C CA . GLY A 1 83 ? 37.729 2.501 -65.937 1.00 94.69 83 GLY A CA 1
ATOM 634 C C . GLY A 1 83 ? 37.599 1.807 -64.578 1.00 94.69 83 GLY A C 1
ATOM 635 O O . GLY A 1 83 ? 36.515 1.761 -63.997 1.00 94.69 83 GLY A O 1
ATOM 636 N N . HIS A 1 84 ? 38.694 1.277 -64.027 1.00 95.56 84 HIS A N 1
ATOM 637 C CA . HIS A 1 84 ? 38.714 0.780 -62.652 1.00 95.56 84 HIS A CA 1
ATOM 638 C C . HIS A 1 84 ? 38.541 1.910 -61.627 1.00 95.56 84 HIS A C 1
ATOM 640 O O . HIS A 1 84 ? 37.694 1.785 -60.748 1.00 95.56 84 HIS A O 1
ATOM 646 N N . LEU A 1 85 ? 39.273 3.019 -61.771 1.00 95.50 85 LEU A N 1
ATOM 647 C CA . LEU A 1 85 ? 39.173 4.175 -60.874 1.00 95.50 85 LEU A CA 1
ATOM 648 C C . LEU A 1 85 ? 37.775 4.800 -60.874 1.00 95.50 85 LEU A C 1
ATOM 650 O O . LEU A 1 85 ? 37.288 5.151 -59.805 1.00 95.50 85 LEU A O 1
ATOM 654 N N . LEU A 1 86 ? 37.114 4.889 -62.032 1.00 95.81 86 LEU A N 1
ATOM 655 C CA . LEU A 1 86 ? 35.729 5.364 -62.123 1.00 95.81 86 LEU A CA 1
ATOM 656 C C . LEU A 1 86 ? 34.776 4.463 -61.327 1.00 95.81 86 LEU A C 1
ATOM 658 O O . LEU A 1 86 ? 34.041 4.958 -60.483 1.00 95.81 86 LEU A O 1
ATOM 662 N N . ARG A 1 87 ? 34.866 3.137 -61.495 1.00 95.38 87 ARG A N 1
ATOM 663 C CA . ARG A 1 87 ? 34.041 2.188 -60.722 1.00 95.38 87 ARG A CA 1
ATOM 664 C C . ARG A 1 87 ? 34.297 2.264 -59.216 1.00 95.38 87 ARG A C 1
ATOM 666 O O . ARG A 1 87 ? 33.365 2.163 -58.430 1.00 95.38 87 ARG A O 1
ATOM 673 N N . VAL A 1 88 ? 35.556 2.419 -58.799 1.00 96.50 88 VAL A N 1
ATOM 674 C CA . VAL A 1 88 ? 35.894 2.592 -57.376 1.00 96.50 88 VAL A CA 1
ATOM 675 C C . VAL A 1 88 ? 35.346 3.917 -56.847 1.00 96.50 88 VAL A C 1
ATOM 677 O O . VAL A 1 88 ? 34.861 3.952 -55.722 1.00 96.50 88 VAL A O 1
ATOM 680 N N . ASN A 1 89 ? 35.384 4.989 -57.642 1.00 95.06 89 ASN A N 1
ATOM 681 C CA . ASN A 1 89 ? 34.816 6.280 -57.264 1.00 95.06 89 ASN A CA 1
ATOM 682 C C . ASN A 1 89 ? 33.295 6.201 -57.064 1.00 95.06 89 ASN A C 1
ATOM 684 O O . ASN A 1 89 ? 32.811 6.667 -56.037 1.00 95.06 89 ASN A O 1
ATOM 688 N N . ASP A 1 90 ? 32.574 5.535 -57.971 1.00 94.56 90 ASP A N 1
ATOM 689 C CA . ASP A 1 90 ? 31.128 5.313 -57.838 1.00 94.56 90 ASP A CA 1
ATOM 690 C C . ASP A 1 90 ? 30.796 4.529 -56.556 1.00 94.56 90 ASP A C 1
ATOM 692 O O . ASP A 1 90 ? 29.923 4.928 -55.786 1.00 94.56 90 ASP A O 1
ATOM 696 N N . ASN A 1 91 ? 31.552 3.462 -56.269 1.00 95.62 91 ASN A N 1
ATOM 697 C CA . ASN A 1 91 ? 31.383 2.680 -55.041 1.00 95.62 91 ASN A CA 1
ATOM 698 C C . ASN A 1 91 ? 31.681 3.502 -53.774 1.00 95.62 91 ASN A C 1
ATOM 700 O O . ASN A 1 91 ? 31.034 3.306 -52.748 1.00 95.62 91 ASN A O 1
ATOM 704 N N . LEU A 1 92 ? 32.675 4.398 -53.819 1.00 95.94 92 LEU A N 1
ATOM 705 C CA . LEU A 1 92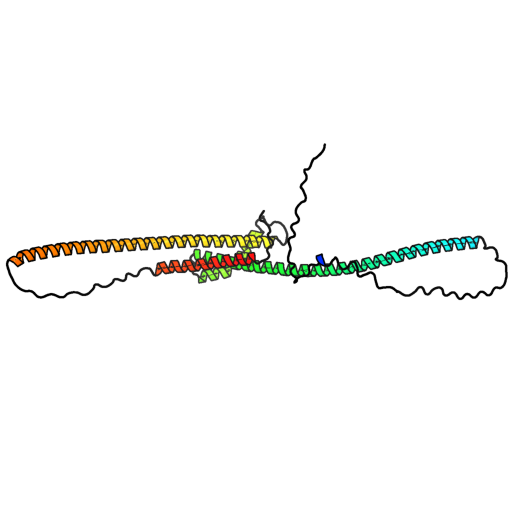 ? 33.000 5.277 -52.694 1.00 95.94 92 LEU A CA 1
ATOM 706 C C . LEU A 1 92 ? 31.893 6.305 -52.447 1.00 95.94 92 LEU A C 1
ATOM 708 O O . LEU A 1 92 ? 31.555 6.533 -51.291 1.00 95.94 92 LEU A O 1
ATOM 712 N N . LEU A 1 93 ? 31.300 6.866 -53.503 1.00 95.06 93 LEU A N 1
ATOM 713 C CA . LEU A 1 93 ? 30.155 7.774 -53.389 1.00 95.06 93 LEU A CA 1
ATOM 714 C C . LEU A 1 93 ? 28.925 7.067 -52.804 1.00 95.06 93 LEU A C 1
ATOM 716 O O . LEU A 1 93 ? 28.234 7.625 -51.953 1.00 95.06 93 LEU A O 1
ATOM 720 N N . GLU A 1 94 ? 28.657 5.827 -53.222 1.00 95.31 94 GLU A N 1
ATOM 721 C CA . GLU A 1 94 ? 27.577 5.024 -52.639 1.00 95.31 94 GLU A CA 1
ATOM 722 C C . GLU A 1 94 ? 27.841 4.722 -51.155 1.00 95.31 94 GLU A C 1
ATOM 724 O O . GLU A 1 94 ? 26.949 4.878 -50.319 1.00 95.31 94 GLU A O 1
ATOM 729 N N . ALA A 1 95 ? 29.076 4.349 -50.808 1.00 95.31 95 ALA A N 1
ATOM 730 C CA . ALA A 1 95 ? 29.472 4.095 -49.427 1.00 95.31 95 ALA A CA 1
ATOM 731 C C . ALA A 1 95 ? 29.394 5.355 -48.546 1.00 95.31 95 ALA A C 1
ATOM 733 O O . ALA A 1 95 ? 28.955 5.257 -47.402 1.00 95.31 95 ALA A O 1
ATOM 734 N N . GLU A 1 96 ? 29.773 6.524 -49.068 1.00 95.50 96 GLU A N 1
ATOM 735 C CA . GLU A 1 96 ? 29.644 7.817 -48.383 1.00 95.50 96 GLU A CA 1
ATOM 736 C C . GLU A 1 96 ? 28.172 8.136 -48.092 1.00 95.50 96 GLU A C 1
ATOM 738 O O . GLU A 1 96 ? 27.822 8.428 -46.950 1.00 95.50 96 GLU A O 1
ATOM 743 N N . GLY A 1 97 ? 27.281 7.954 -49.072 1.00 95.12 97 GLY A N 1
ATOM 744 C CA . GLY A 1 97 ? 25.842 8.134 -48.860 1.00 95.12 97 GLY A CA 1
ATOM 745 C C . GLY A 1 97 ? 25.255 7.177 -47.814 1.00 95.12 97 GLY A C 1
ATOM 746 O O . GLY A 1 97 ? 24.409 7.573 -47.011 1.00 95.12 97 GLY A O 1
ATOM 747 N N . LEU A 1 98 ? 25.709 5.919 -47.776 1.00 96.31 98 LEU A N 1
ATOM 748 C CA . LEU A 1 98 ? 25.300 4.963 -46.739 1.00 96.31 98 LEU A CA 1
ATOM 749 C C . LEU A 1 98 ? 25.844 5.335 -45.354 1.00 96.31 98 LEU A C 1
ATOM 751 O O . LEU A 1 98 ? 25.139 5.146 -44.359 1.00 96.31 98 LEU A O 1
ATOM 755 N N . LEU A 1 99 ? 27.066 5.869 -45.284 1.00 96.94 99 LEU A N 1
ATOM 756 C CA . LEU A 1 99 ? 27.668 6.341 -44.041 1.00 96.94 99 LEU A CA 1
ATOM 757 C C . LEU A 1 99 ? 26.881 7.525 -43.468 1.00 96.94 99 LEU A C 1
ATOM 759 O O . LEU A 1 99 ? 26.524 7.486 -42.294 1.00 96.94 99 LEU A O 1
ATOM 763 N N . GLU A 1 100 ? 26.521 8.512 -44.291 1.00 96.06 100 GLU A N 1
ATOM 764 C CA . GLU A 1 100 ? 25.704 9.654 -43.856 1.00 96.06 100 GLU A CA 1
ATOM 765 C C . GLU A 1 100 ? 24.347 9.207 -43.284 1.00 96.06 100 GLU A C 1
ATOM 767 O O . GLU A 1 100 ? 23.917 9.676 -42.228 1.00 96.06 100 GLU A O 1
ATOM 772 N N . VAL A 1 101 ? 23.672 8.256 -43.942 1.00 96.31 101 VAL A N 1
ATOM 773 C CA . VAL A 1 101 ? 22.405 7.694 -43.439 1.00 96.31 101 VAL A CA 1
ATOM 774 C C . VAL A 1 101 ? 22.613 6.998 -42.091 1.00 96.31 101 VAL A C 1
ATOM 776 O O . VAL A 1 101 ? 21.831 7.214 -41.161 1.00 96.31 101 VAL A O 1
ATOM 779 N N . ALA A 1 102 ? 23.678 6.205 -41.957 1.00 96.38 102 ALA A N 1
ATOM 780 C CA . ALA A 1 102 ? 24.000 5.518 -40.711 1.00 96.38 102 ALA A CA 1
ATOM 781 C C . ALA A 1 102 ? 24.331 6.498 -39.569 1.00 96.38 102 ALA A C 1
ATOM 783 O O . ALA A 1 102 ? 23.920 6.266 -38.432 1.00 96.38 102 ALA A O 1
ATOM 784 N N . GLU A 1 103 ? 25.019 7.608 -39.846 1.00 96.62 103 GLU A N 1
ATOM 785 C CA . GLU A 1 103 ? 25.321 8.652 -38.858 1.00 96.62 103 GLU A CA 1
ATOM 786 C C . GLU A 1 103 ? 24.053 9.353 -38.343 1.00 96.62 103 GLU A C 1
ATOM 788 O O . GLU A 1 103 ? 23.914 9.607 -37.137 1.00 96.62 103 GLU A O 1
ATOM 793 N N . VAL A 1 104 ? 23.091 9.616 -39.233 1.00 96.75 104 VAL A N 1
ATOM 794 C CA . VAL A 1 104 ? 21.781 10.176 -38.864 1.00 96.75 104 VAL A CA 1
ATOM 795 C C . VAL A 1 104 ? 20.988 9.191 -38.004 1.00 96.75 104 VAL A C 1
ATOM 797 O O . VAL A 1 104 ? 20.443 9.579 -36.964 1.00 96.75 104 VAL A O 1
ATOM 800 N N . ASP A 1 105 ? 20.943 7.916 -38.392 1.00 96.25 105 ASP A N 1
ATOM 801 C CA . ASP A 1 105 ? 20.259 6.880 -37.616 1.00 96.25 105 ASP A CA 1
ATOM 802 C C . ASP A 1 105 ? 20.905 6.683 -36.239 1.00 96.25 105 ASP A C 1
ATOM 804 O O . ASP A 1 105 ? 20.192 6.566 -35.239 1.00 96.25 105 ASP A O 1
ATOM 808 N N . ASN A 1 106 ? 22.235 6.742 -36.150 1.00 97.00 106 ASN A N 1
ATOM 809 C CA . ASN A 1 106 ? 22.949 6.655 -34.879 1.00 97.00 106 ASN A CA 1
ATOM 810 C C . ASN A 1 106 ? 22.621 7.848 -33.964 1.00 97.00 106 ASN A C 1
ATOM 812 O O . ASN A 1 106 ? 22.281 7.670 -32.797 1.00 97.00 106 ASN A O 1
ATOM 816 N N . SER A 1 107 ? 22.584 9.065 -34.517 1.00 96.69 107 SER A N 1
ATOM 817 C CA . SER A 1 107 ? 22.177 10.270 -33.778 1.00 96.69 107 SER A CA 1
ATOM 818 C C . SER A 1 107 ? 20.739 10.173 -33.248 1.00 96.69 107 SER A C 1
ATOM 820 O O . SER A 1 107 ? 20.434 10.610 -32.133 1.00 96.69 107 SER A O 1
ATOM 822 N N . LYS A 1 108 ? 19.834 9.572 -34.030 1.00 97.31 108 LYS A N 1
ATOM 823 C CA . LYS A 1 108 ? 18.448 9.321 -33.620 1.00 97.31 108 LYS A CA 1
ATOM 824 C C . LYS A 1 108 ? 18.363 8.270 -32.514 1.00 97.31 108 LYS A C 1
ATOM 826 O O . LYS A 1 108 ? 17.623 8.472 -31.549 1.00 97.31 108 LYS A O 1
ATOM 831 N N . LEU A 1 109 ? 19.107 7.172 -32.636 1.00 97.44 109 LEU A N 1
ATOM 832 C CA . LEU A 1 109 ? 19.199 6.140 -31.603 1.00 97.44 109 LEU A CA 1
ATOM 833 C C . LEU A 1 109 ? 19.757 6.707 -30.295 1.00 97.44 109 LEU A C 1
ATOM 835 O O . LEU A 1 109 ? 19.200 6.436 -29.234 1.00 97.44 109 LEU A O 1
ATOM 839 N N . ASP A 1 110 ? 20.768 7.570 -30.360 1.00 97.12 110 ASP A N 1
ATOM 840 C CA . ASP A 1 110 ? 21.316 8.257 -29.190 1.00 97.12 110 ASP A CA 1
ATOM 841 C C . ASP A 1 110 ? 20.288 9.168 -28.512 1.00 97.12 110 ASP A C 1
ATOM 843 O O . ASP A 1 110 ? 20.178 9.186 -27.282 1.00 97.12 110 ASP A O 1
ATOM 847 N N . ALA A 1 111 ? 19.497 9.909 -29.291 1.00 96.69 111 ALA A N 1
ATOM 848 C CA . ALA A 1 111 ? 18.413 10.728 -28.754 1.00 96.69 111 ALA A CA 1
ATOM 849 C C . ALA A 1 111 ? 17.329 9.869 -28.078 1.00 96.69 111 ALA A C 1
ATOM 851 O O . ALA A 1 111 ? 16.882 10.194 -26.975 1.00 96.69 111 ALA A O 1
ATOM 852 N N . MET A 1 112 ? 16.945 8.747 -28.696 1.00 97.56 112 MET A N 1
ATOM 853 C CA . MET A 1 112 ? 15.991 7.797 -28.116 1.00 97.56 112 MET A CA 1
ATOM 854 C C . MET A 1 112 ? 16.528 7.164 -26.828 1.00 97.56 112 MET A C 1
ATOM 856 O O . MET A 1 112 ? 15.811 7.116 -25.832 1.00 97.56 112 MET A O 1
ATOM 860 N N . ASN A 1 113 ? 17.791 6.739 -26.809 1.00 97.38 113 ASN A N 1
ATOM 861 C CA . ASN A 1 113 ? 18.428 6.166 -25.624 1.00 97.38 113 ASN A CA 1
ATOM 862 C C . ASN A 1 113 ? 18.462 7.165 -24.462 1.00 97.38 113 ASN A C 1
ATOM 864 O O . ASN A 1 113 ? 18.128 6.803 -23.333 1.00 97.38 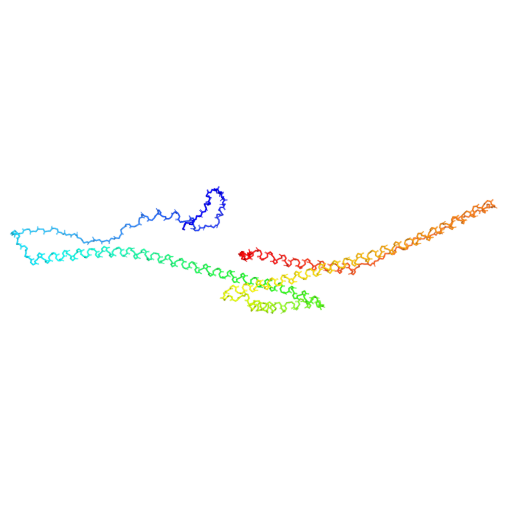113 ASN A O 1
ATOM 868 N N . LYS A 1 114 ? 18.796 8.436 -24.729 1.00 97.06 114 LYS A N 1
ATOM 869 C CA . LYS A 1 114 ? 18.740 9.508 -23.720 1.00 97.06 114 LYS A CA 1
ATOM 870 C C . LYS A 1 114 ? 17.327 9.682 -23.162 1.00 97.06 114 LYS A C 1
ATOM 872 O O . LYS A 1 114 ? 17.168 9.777 -21.949 1.00 97.06 114 LYS A O 1
ATOM 877 N N . HIS A 1 115 ? 16.310 9.686 -24.023 1.00 96.19 115 HIS A N 1
ATOM 878 C CA . HIS A 1 115 ? 14.914 9.799 -23.599 1.00 96.19 115 HIS A CA 1
ATOM 879 C C . HIS A 1 115 ? 14.473 8.622 -22.718 1.00 96.19 115 HIS A C 1
ATOM 881 O O . HIS A 1 115 ? 13.960 8.836 -21.623 1.00 96.19 115 HIS A O 1
ATOM 887 N N . ILE A 1 116 ? 14.735 7.386 -23.156 1.00 96.88 116 ILE A N 1
ATOM 888 C CA . ILE A 1 116 ? 14.395 6.164 -22.410 1.00 96.88 116 ILE A CA 1
ATOM 889 C C . ILE A 1 116 ? 15.066 6.166 -21.032 1.00 96.88 116 ILE A C 1
ATOM 891 O O . ILE A 1 116 ? 14.448 5.785 -20.039 1.00 96.88 116 ILE A O 1
ATOM 895 N N . LEU A 1 117 ? 16.319 6.622 -20.945 1.00 97.12 117 LEU A N 1
ATOM 896 C CA . LEU A 1 117 ? 17.033 6.722 -19.674 1.00 97.12 117 LEU A CA 1
ATOM 897 C C . LEU A 1 117 ? 16.339 7.694 -18.705 1.00 97.12 117 LEU A C 1
ATOM 899 O O . LEU A 1 117 ? 16.180 7.372 -17.526 1.00 97.12 117 LEU A O 1
ATOM 903 N N . VAL A 1 118 ? 15.913 8.863 -19.196 1.00 96.94 118 VAL A N 1
ATOM 904 C CA . VAL A 1 118 ? 15.186 9.862 -18.394 1.00 96.94 118 VAL A CA 1
ATOM 905 C C . VAL A 1 118 ? 13.846 9.300 -17.919 1.00 96.94 118 VAL A C 1
ATOM 907 O O . VAL A 1 118 ? 13.534 9.387 -16.732 1.00 96.94 118 VAL A O 1
ATOM 910 N N . GLU A 1 119 ? 13.079 8.662 -18.804 1.00 96.00 119 GLU A N 1
ATOM 911 C CA . GLU A 1 119 ? 11.812 8.026 -18.429 1.00 96.00 119 GLU A CA 1
ATOM 912 C C . GLU A 1 119 ? 12.014 6.940 -17.372 1.00 96.00 119 GLU A C 1
ATOM 914 O O . GLU A 1 119 ? 11.299 6.914 -16.370 1.00 96.00 119 GLU A O 1
ATOM 919 N N . LEU A 1 120 ? 13.024 6.082 -17.536 1.00 95.44 120 LEU A N 1
ATOM 920 C CA . LEU A 1 120 ? 13.347 5.044 -16.562 1.00 95.44 120 LEU A CA 1
ATOM 921 C C . LEU A 1 120 ? 13.668 5.641 -15.185 1.00 95.44 120 LEU A C 1
ATOM 923 O O . LEU A 1 120 ? 13.216 5.115 -14.168 1.00 95.44 120 LEU A O 1
ATOM 927 N N . GLN A 1 121 ? 14.425 6.740 -15.131 1.00 94.94 121 GLN A N 1
ATOM 928 C CA . GLN A 1 121 ? 14.712 7.441 -13.877 1.00 94.94 121 GLN A CA 1
ATOM 929 C C . GLN A 1 121 ? 13.440 8.013 -13.244 1.00 94.94 121 GLN A C 1
ATOM 931 O O . GLN A 1 121 ? 13.230 7.846 -12.041 1.00 94.94 121 GLN A O 1
ATOM 936 N N . MET A 1 122 ? 12.560 8.620 -14.044 1.00 95.94 122 MET A N 1
ATOM 937 C CA . MET A 1 122 ? 11.271 9.120 -13.564 1.00 95.94 122 MET A CA 1
ATOM 938 C C . MET A 1 122 ? 10.384 7.998 -13.015 1.00 95.94 122 MET A C 1
ATOM 940 O O . MET A 1 122 ? 9.780 8.158 -11.954 1.00 95.94 122 MET A O 1
ATOM 944 N N . PHE A 1 123 ? 10.311 6.855 -13.701 1.00 93.62 123 PHE A N 1
ATOM 945 C CA . PHE A 1 123 ? 9.543 5.701 -13.233 1.00 93.62 123 PHE A CA 1
ATOM 946 C C . PHE A 1 123 ? 10.120 5.108 -11.951 1.00 93.62 123 PHE A C 1
ATOM 948 O O . PHE A 1 123 ? 9.359 4.833 -11.028 1.00 93.62 123 PHE A O 1
ATOM 955 N N . LYS A 1 124 ? 11.448 4.980 -11.844 1.00 91.50 124 LYS A N 1
ATOM 956 C CA . LYS A 1 124 ? 12.100 4.531 -10.606 1.00 91.50 124 LYS A CA 1
ATOM 957 C C . LYS A 1 124 ? 11.783 5.457 -9.434 1.00 91.50 124 LYS A C 1
ATOM 959 O O . LYS A 1 124 ? 11.415 4.971 -8.371 1.00 91.50 124 LYS A O 1
ATOM 964 N N . ALA A 1 125 ? 11.859 6.774 -9.630 1.00 93.12 125 ALA A N 1
ATOM 965 C CA . ALA A 1 125 ? 11.522 7.740 -8.585 1.00 93.12 125 ALA A CA 1
ATOM 966 C C . ALA A 1 125 ? 10.065 7.590 -8.114 1.00 93.12 125 ALA A C 1
ATOM 968 O O . ALA A 1 125 ? 9.807 7.521 -6.914 1.00 93.12 125 ALA A O 1
ATOM 969 N N . LYS A 1 126 ? 9.116 7.461 -9.051 1.00 93.31 126 LYS A N 1
ATOM 970 C CA . LYS A 1 126 ? 7.699 7.222 -8.727 1.00 93.31 126 LYS A CA 1
ATOM 971 C C . LYS A 1 126 ? 7.475 5.893 -8.007 1.00 93.31 126 LYS A C 1
ATOM 973 O O . LYS A 1 126 ? 6.669 5.837 -7.081 1.00 93.31 126 LYS A O 1
ATOM 978 N N . TYR A 1 127 ? 8.174 4.840 -8.426 1.00 90.25 127 TYR A N 1
ATOM 979 C CA . TYR A 1 127 ? 8.092 3.517 -7.813 1.00 90.25 127 TYR A CA 1
ATOM 980 C C . TYR A 1 127 ? 8.549 3.551 -6.352 1.00 90.25 127 TYR A C 1
ATOM 982 O O . TYR A 1 127 ? 7.790 3.146 -5.475 1.00 90.25 127 TYR A O 1
ATOM 990 N N . TYR A 1 128 ? 9.735 4.102 -6.076 1.00 89.75 128 TYR A N 1
ATOM 991 C CA . TYR A 1 128 ? 10.257 4.182 -4.710 1.00 89.75 128 TYR A CA 1
ATOM 992 C C . TYR A 1 128 ? 9.421 5.091 -3.810 1.00 89.75 128 TYR A C 1
ATOM 994 O O . TYR A 1 128 ? 9.202 4.754 -2.650 1.00 89.75 128 TYR A O 1
ATOM 1002 N N . GLU A 1 129 ? 8.889 6.197 -4.335 1.00 93.38 129 GLU A N 1
ATOM 1003 C CA . GLU A 1 129 ? 7.979 7.044 -3.558 1.00 93.38 129 GLU A CA 1
ATOM 1004 C C . GLU A 1 129 ? 6.664 6.320 -3.238 1.00 93.38 129 GLU A C 1
ATOM 1006 O O . GLU A 1 129 ? 6.174 6.383 -2.113 1.00 93.38 129 GLU A O 1
ATOM 1011 N N . SER A 1 130 ? 6.120 5.560 -4.190 1.00 90.81 130 SER A N 1
ATOM 1012 C CA . SER A 1 130 ? 4.918 4.749 -3.954 1.00 90.81 130 SER A CA 1
ATOM 1013 C C . SER A 1 130 ? 5.175 3.648 -2.924 1.00 90.81 130 SER A C 1
ATOM 1015 O O . SER A 1 130 ? 4.352 3.426 -2.039 1.00 90.81 130 SER A O 1
ATOM 1017 N N . GLN A 1 131 ? 6.332 2.986 -3.001 1.00 90.38 131 GLN A N 1
ATOM 1018 C CA . GLN A 1 131 ? 6.754 1.977 -2.032 1.00 90.38 131 GLN A CA 1
ATOM 1019 C C . GLN A 1 131 ? 6.920 2.583 -0.629 1.00 90.38 131 GLN A C 1
ATOM 1021 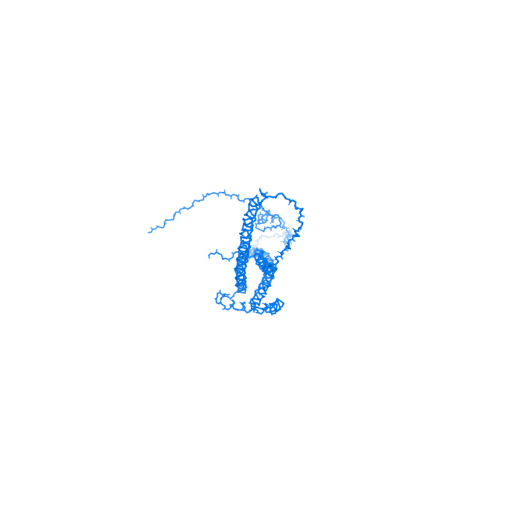O O . GLN A 1 131 ? 6.467 1.989 0.351 1.00 90.38 131 GLN A O 1
ATOM 1026 N N . ARG A 1 132 ? 7.507 3.784 -0.532 1.00 93.56 132 ARG A N 1
ATOM 1027 C CA . ARG A 1 132 ? 7.647 4.539 0.721 1.00 93.56 132 ARG A CA 1
ATOM 1028 C C . ARG A 1 132 ? 6.283 4.842 1.337 1.00 93.56 132 ARG A C 1
ATOM 1030 O O . ARG A 1 132 ? 6.032 4.447 2.467 1.00 93.56 132 ARG A O 1
ATOM 1037 N N . LEU A 1 133 ? 5.374 5.448 0.570 1.00 93.88 133 LEU A N 1
ATOM 1038 C CA . LEU A 1 133 ? 4.019 5.770 1.034 1.00 93.88 133 LEU A CA 1
ATOM 1039 C C . LEU A 1 133 ? 3.233 4.524 1.455 1.00 93.88 133 LEU A C 1
ATOM 1041 O O . LEU A 1 133 ? 2.496 4.550 2.437 1.00 93.88 133 LEU A O 1
ATOM 1045 N N . PHE A 1 134 ? 3.377 3.419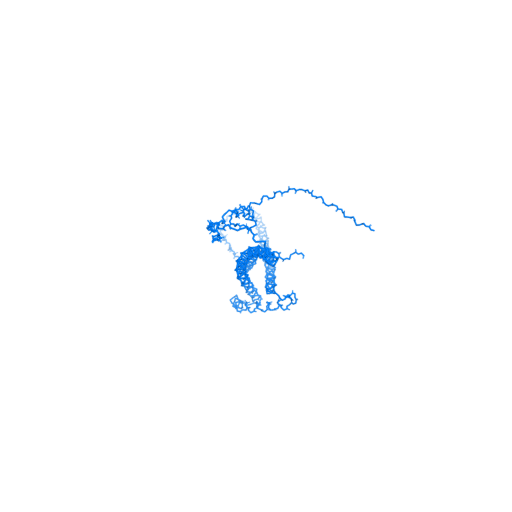 0.721 1.00 93.75 134 PHE A N 1
ATOM 1046 C CA . PHE A 1 134 ? 2.734 2.162 1.092 1.00 93.75 134 PHE A CA 1
ATOM 1047 C C . PHE A 1 134 ? 3.285 1.609 2.411 1.00 93.75 134 PHE A C 1
ATOM 1049 O O . PHE A 1 134 ? 2.511 1.166 3.255 1.00 93.75 134 PHE A O 1
ATOM 1056 N N . THR A 1 135 ? 4.598 1.705 2.624 1.00 94.94 135 THR A N 1
ATOM 1057 C CA . THR A 1 135 ? 5.245 1.322 3.887 1.00 94.94 135 THR A CA 1
ATOM 1058 C C . THR A 1 135 ? 4.738 2.175 5.052 1.00 94.94 135 THR A C 1
ATOM 1060 O O . THR A 1 135 ? 4.338 1.615 6.072 1.00 94.94 135 THR A O 1
ATOM 1063 N N . ASP A 1 136 ? 4.648 3.498 4.872 1.00 95.25 136 ASP A N 1
ATOM 1064 C CA . ASP A 1 136 ? 4.105 4.429 5.872 1.00 95.25 136 ASP A CA 1
ATOM 1065 C C . ASP A 1 136 ? 2.657 4.050 6.261 1.00 95.25 136 ASP A C 1
ATOM 1067 O O . ASP A 1 136 ? 2.294 4.040 7.438 1.00 95.25 136 ASP A O 1
ATOM 1071 N N . HIS A 1 137 ? 1.814 3.665 5.293 1.00 94.69 137 HIS A N 1
ATOM 1072 C CA . HIS A 1 137 ? 0.448 3.208 5.580 1.00 94.69 137 HIS A CA 1
ATOM 1073 C C . HIS A 1 137 ? 0.402 1.885 6.358 1.00 94.69 137 HIS A C 1
ATOM 1075 O O . HIS A 1 137 ? -0.460 1.709 7.221 1.00 94.69 137 HIS A O 1
ATOM 1081 N N . ILE A 1 138 ? 1.302 0.942 6.072 1.00 96.12 138 ILE A N 1
ATOM 1082 C CA . ILE A 1 138 ? 1.377 -0.318 6.827 1.00 96.12 138 ILE A CA 1
ATOM 1083 C C . ILE A 1 138 ? 1.872 -0.050 8.254 1.00 96.12 138 ILE A C 1
ATOM 1085 O O . ILE A 1 138 ? 1.409 -0.700 9.195 1.00 96.12 138 ILE A O 1
ATOM 1089 N N . GLU A 1 139 ? 2.764 0.921 8.447 1.00 96.06 139 GLU A N 1
ATOM 1090 C CA . GLU A 1 139 ? 3.192 1.351 9.779 1.00 96.06 139 GLU A CA 1
ATOM 1091 C C . GLU A 1 139 ? 2.016 1.917 10.587 1.00 96.06 139 GLU A C 1
ATOM 1093 O O . GLU A 1 139 ? 1.800 1.494 11.721 1.00 96.06 139 GLU A O 1
ATOM 1098 N N . GLN A 1 140 ? 1.186 2.773 9.980 1.00 94.88 140 GLN A N 1
ATOM 1099 C CA . GLN A 1 140 ? -0.042 3.283 10.605 1.00 94.88 140 GLN A CA 1
ATOM 1100 C C . GLN A 1 140 ? -1.021 2.153 10.957 1.00 94.88 140 GLN A C 1
ATOM 1102 O O . GLN A 1 140 ? -1.567 2.116 12.058 1.00 94.88 140 GLN A O 1
ATOM 1107 N N . LEU A 1 141 ? -1.221 1.185 10.057 1.00 95.38 141 LE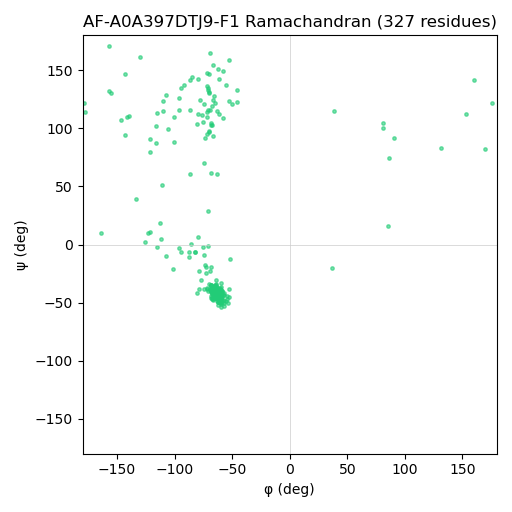U A N 1
ATOM 1108 C CA . LEU A 1 141 ? -2.035 -0.001 10.344 1.00 95.38 141 LEU A CA 1
ATOM 1109 C C . LEU A 1 141 ? -1.470 -0.818 11.512 1.00 95.38 141 LEU A C 1
ATOM 1111 O O . LEU A 1 141 ? -2.222 -1.317 12.350 1.00 95.38 141 LEU A O 1
ATOM 1115 N N . THR A 1 142 ? -0.146 -0.947 11.574 1.00 96.69 142 THR A N 1
ATOM 1116 C CA . THR A 1 142 ? 0.556 -1.639 12.657 1.00 96.69 142 THR A CA 1
ATOM 1117 C C . THR A 1 142 ? 0.372 -0.917 13.985 1.00 96.69 142 THR A C 1
ATOM 1119 O O . THR A 1 142 ? 0.114 -1.571 14.990 1.00 96.69 142 THR A O 1
ATOM 1122 N N . GLU A 1 143 ? 0.434 0.414 13.989 1.00 97.12 143 GLU A N 1
ATOM 1123 C CA . GLU A 1 143 ? 0.160 1.240 15.164 1.00 97.12 143 GLU A CA 1
ATOM 1124 C C . GLU A 1 143 ? -1.245 0.972 15.716 1.00 97.12 143 GLU A C 1
ATOM 1126 O O . GLU A 1 143 ? -1.387 0.652 16.895 1.00 97.12 143 GLU A O 1
ATOM 1131 N N . VAL A 1 144 ? -2.275 0.997 14.863 1.00 95.50 144 VAL A N 1
ATOM 1132 C CA . VAL A 1 144 ? -3.660 0.714 15.283 1.00 95.50 144 VAL A CA 1
ATOM 1133 C C . VAL A 1 144 ? -3.794 -0.707 15.838 1.00 95.50 144 VAL A C 1
ATOM 1135 O O . VAL A 1 144 ? -4.441 -0.906 16.867 1.00 95.50 144 VAL A O 1
ATOM 1138 N N . CYS A 1 145 ? -3.157 -1.698 15.205 1.00 96.00 145 CYS A N 1
ATOM 1139 C CA . CYS A 1 145 ? -3.181 -3.077 15.697 1.00 96.00 145 CYS A CA 1
ATOM 1140 C C . CYS A 1 145 ? -2.542 -3.192 17.087 1.00 96.00 145 CYS A C 1
ATOM 1142 O O . CYS A 1 145 ? -3.157 -3.735 18.001 1.00 96.00 145 CYS A O 1
ATOM 1144 N N . LEU A 1 146 ? -1.342 -2.635 17.272 1.00 96.44 146 LEU A N 1
ATOM 1145 C CA . LEU A 1 146 ? -0.632 -2.658 18.554 1.00 96.44 146 LEU A CA 1
ATOM 1146 C C . LEU A 1 146 ? -1.393 -1.909 19.650 1.00 96.44 146 LEU A C 1
ATOM 1148 O O . LEU A 1 146 ? -1.432 -2.361 20.796 1.00 96.44 146 LEU A O 1
ATOM 1152 N N . HIS A 1 147 ? -2.017 -0.785 19.298 1.00 95.88 147 HIS A N 1
ATOM 1153 C CA . HIS A 1 147 ? -2.860 -0.027 20.212 1.00 95.88 147 HIS A CA 1
ATOM 1154 C C . HIS A 1 147 ? -4.022 -0.891 20.715 1.00 95.88 147 HIS A C 1
ATOM 1156 O O . HIS A 1 147 ? -4.217 -1.035 21.924 1.00 95.88 147 HIS A O 1
ATOM 1162 N N . GLN A 1 148 ? -4.736 -1.549 19.798 1.00 93.69 148 GLN A N 1
ATOM 1163 C CA . GLN A 1 148 ? -5.859 -2.414 20.144 1.00 93.69 148 GLN A CA 1
ATOM 1164 C C . GLN A 1 148 ? -5.429 -3.645 20.957 1.00 93.69 148 GLN A C 1
ATOM 1166 O O . GLN A 1 148 ? -6.106 -4.017 21.917 1.00 93.69 148 GLN A O 1
ATOM 1171 N N . GLU A 1 149 ? -4.290 -4.260 20.630 1.00 94.06 149 GLU A N 1
ATOM 1172 C CA . GLU A 1 149 ? -3.723 -5.363 21.413 1.00 94.06 149 GLU A CA 1
ATOM 1173 C C . GLU A 1 149 ? -3.397 -4.940 22.852 1.00 94.06 149 GLU A C 1
ATOM 1175 O O . GLU A 1 149 ? -3.628 -5.700 23.797 1.00 94.06 149 GLU A O 1
ATOM 1180 N N . ALA A 1 150 ? -2.861 -3.732 23.042 1.00 94.44 150 ALA A N 1
ATOM 1181 C CA . ALA A 1 150 ? -2.560 -3.205 24.367 1.00 94.44 150 ALA A CA 1
ATOM 1182 C C . ALA A 1 150 ? -3.841 -2.933 25.175 1.00 94.44 150 ALA A C 1
ATOM 1184 O O . ALA A 1 150 ? -3.903 -3.293 26.354 1.00 94.44 150 ALA A O 1
ATOM 1185 N N . LEU A 1 151 ? -4.883 -2.384 24.543 1.00 93.06 151 LEU A N 1
ATOM 1186 C CA . LEU A 1 151 ? -6.195 -2.208 25.173 1.00 93.06 151 LEU A CA 1
ATOM 1187 C C . LEU A 1 151 ? -6.802 -3.550 25.608 1.00 93.06 151 LEU A C 1
ATOM 1189 O O . LEU A 1 151 ? -7.285 -3.675 26.733 1.00 93.06 151 LEU A O 1
ATOM 1193 N N . GLN A 1 152 ? -6.716 -4.586 24.768 1.00 90.06 152 GLN A N 1
ATOM 1194 C CA . GLN A 1 152 ? -7.201 -5.931 25.108 1.00 90.06 152 GLN A CA 1
ATOM 1195 C C . GLN A 1 152 ? -6.443 -6.569 26.279 1.00 90.06 152 GLN A C 1
ATOM 1197 O O . GLN A 1 152 ? -7.025 -7.332 27.049 1.00 90.06 152 GLN A O 1
ATOM 1202 N N . LYS A 1 153 ? -5.161 -6.231 26.455 1.00 91.62 153 LYS A N 1
ATOM 1203 C CA . LYS A 1 153 ? -4.353 -6.639 27.618 1.00 91.62 153 LYS A CA 1
ATOM 1204 C C . LYS A 1 153 ? -4.692 -5.859 28.897 1.00 91.62 153 LYS A C 1
ATOM 1206 O O . LYS A 1 153 ? -4.125 -6.148 29.947 1.00 91.62 153 LYS A O 1
ATOM 1211 N N . GLY A 1 154 ? -5.617 -4.899 28.829 1.00 90.69 154 GLY A N 1
ATOM 1212 C CA . GLY A 1 154 ? -6.074 -4.104 29.968 1.00 90.69 154 GLY A CA 1
ATOM 1213 C C . GLY A 1 154 ? -5.213 -2.876 30.262 1.00 90.69 154 GLY A C 1
ATOM 1214 O O . GLY A 1 154 ? -5.316 -2.315 31.353 1.00 90.69 154 GLY A O 1
ATOM 1215 N N . HIS A 1 155 ? -4.358 -2.449 29.327 1.00 92.06 155 HIS A N 1
ATOM 1216 C CA . HIS A 1 155 ? -3.633 -1.190 29.480 1.00 92.06 155 HIS A CA 1
ATOM 1217 C C . HIS A 1 155 ? -4.582 0.013 29.346 1.00 92.06 155 HIS A C 1
ATOM 1219 O O . HIS A 1 155 ? -5.532 -0.041 28.563 1.00 92.06 155 HIS A O 1
ATOM 1225 N N . PRO A 1 156 ? -4.333 1.116 30.079 1.00 94.12 156 PRO A N 1
ATOM 1226 C CA . PRO A 1 156 ? -5.070 2.357 29.874 1.00 94.12 156 PRO A CA 1
ATOM 1227 C C . PRO A 1 156 ? -4.751 2.954 28.497 1.00 94.12 156 PRO A C 1
ATOM 1229 O O . PRO A 1 156 ? -3.665 2.738 27.957 1.00 94.12 156 PRO A O 1
ATOM 1232 N N . GLU A 1 157 ? -5.680 3.746 27.963 1.00 92.12 157 GLU A N 1
ATOM 1233 C CA . GLU A 1 157 ? -5.637 4.308 26.604 1.00 92.12 157 GLU A CA 1
ATOM 1234 C C . GLU A 1 157 ? -4.329 5.058 26.299 1.00 92.12 157 GLU A C 1
ATOM 1236 O O . GLU A 1 157 ? -3.678 4.804 25.285 1.00 92.12 157 GLU A O 1
ATOM 1241 N N . GLU A 1 158 ? -3.864 5.892 27.231 1.00 93.19 158 GLU A N 1
ATOM 1242 C CA . GLU A 1 158 ? -2.604 6.633 27.092 1.00 93.19 158 GLU A CA 1
ATOM 1243 C C . GLU A 1 158 ? -1.377 5.711 27.025 1.00 93.19 158 GLU A C 1
ATOM 1245 O O . GLU A 1 158 ? -0.452 5.951 26.247 1.00 93.19 158 GLU A O 1
ATOM 1250 N N . ALA A 1 159 ? -1.356 4.635 27.818 1.00 93.12 159 ALA A N 1
ATOM 1251 C CA . ALA A 1 159 ? -0.257 3.673 27.794 1.00 93.12 159 ALA A CA 1
ATOM 1252 C C . ALA A 1 159 ? -0.291 2.829 26.515 1.00 93.12 159 ALA A C 1
ATOM 1254 O O . ALA A 1 159 ? 0.759 2.566 25.933 1.00 93.12 159 ALA A O 1
ATOM 1255 N N . ALA A 1 160 ? -1.483 2.447 26.048 1.00 94.38 160 ALA A N 1
ATOM 1256 C CA . ALA A 1 160 ? -1.662 1.743 24.784 1.00 94.38 160 ALA A CA 1
ATOM 1257 C C . ALA A 1 160 ? -1.172 2.584 23.594 1.00 94.38 160 ALA A C 1
ATOM 1259 O O . ALA A 1 160 ? -0.477 2.062 22.723 1.00 94.38 160 ALA A O 1
ATOM 1260 N N . ALA A 1 161 ? -1.464 3.889 23.574 1.00 94.38 161 ALA A N 1
ATOM 1261 C CA . ALA A 1 161 ? -0.966 4.812 22.551 1.00 94.38 161 ALA A CA 1
ATOM 1262 C C . ALA A 1 161 ? 0.567 4.923 22.574 1.00 94.38 161 ALA A C 1
ATOM 1264 O O . ALA A 1 161 ? 1.215 4.801 21.537 1.00 94.38 161 ALA A O 1
ATOM 1265 N N . GLN A 1 162 ? 1.168 5.063 23.760 1.00 94.50 162 GLN A N 1
ATOM 1266 C CA . GLN A 1 162 ? 2.628 5.118 23.891 1.00 94.50 162 GLN A CA 1
ATOM 1267 C C . GLN A 1 162 ? 3.321 3.821 23.459 1.00 94.50 162 GLN A C 1
ATOM 1269 O O . GLN A 1 162 ? 4.417 3.869 22.902 1.00 94.50 162 GLN A O 1
ATOM 1274 N N . VAL A 1 163 ? 2.727 2.661 23.749 1.00 93.31 163 VAL A N 1
ATOM 1275 C CA . VAL A 1 163 ? 3.259 1.364 23.309 1.00 93.31 163 VAL A CA 1
ATOM 1276 C C . VAL A 1 163 ? 3.170 1.255 21.788 1.00 93.31 163 VAL A C 1
ATOM 1278 O O . VAL A 1 163 ? 4.165 0.921 21.150 1.00 93.31 163 VAL A O 1
ATOM 1281 N N . ALA A 1 164 ? 2.023 1.585 21.198 1.00 95.44 164 ALA A N 1
ATOM 1282 C CA . ALA A 1 164 ? 1.844 1.543 19.753 1.00 95.44 164 ALA A CA 1
ATOM 1283 C C . ALA A 1 164 ? 2.866 2.425 19.018 1.00 95.44 164 ALA A C 1
ATOM 1285 O O . ALA A 1 164 ? 3.563 1.936 18.131 1.00 95.44 164 ALA A O 1
ATOM 1286 N N . ASP A 1 165 ? 3.034 3.677 19.448 1.00 94.75 165 ASP A N 1
ATOM 1287 C CA . ASP A 1 165 ? 3.960 4.618 18.811 1.00 94.75 165 ASP A CA 1
ATOM 1288 C C . ASP A 1 165 ? 5.427 4.165 18.909 1.00 94.75 165 ASP A C 1
ATOM 1290 O O . ASP A 1 165 ? 6.173 4.223 17.932 1.00 94.75 165 ASP A O 1
ATOM 1294 N N . LYS A 1 166 ? 5.836 3.617 20.062 1.00 95.19 166 LYS A N 1
ATOM 1295 C CA . LYS A 1 166 ? 7.210 3.125 20.274 1.00 95.19 166 LYS A CA 1
ATOM 1296 C C . LYS A 1 166 ? 7.535 1.868 19.472 1.00 95.19 166 LYS A C 1
ATOM 1298 O O . LYS A 1 166 ? 8.688 1.679 19.088 1.00 95.19 166 LYS A O 1
ATOM 1303 N N . PHE A 1 167 ? 6.556 0.988 19.265 1.00 95.94 167 PHE A N 1
ATOM 1304 C CA . PHE A 1 167 ? 6.795 -0.341 18.700 1.00 95.94 167 PHE A CA 1
ATOM 1305 C C . PHE A 1 167 ? 6.314 -0.512 17.255 1.00 95.94 167 PHE A C 1
ATOM 1307 O O . PHE A 1 167 ? 6.692 -1.509 16.640 1.00 95.94 167 PHE A O 1
ATOM 1314 N N . LYS A 1 168 ? 5.555 0.432 16.675 1.00 96.06 168 LYS A N 1
ATOM 1315 C CA . LYS A 1 168 ? 5.022 0.305 15.302 1.00 96.06 168 LYS A CA 1
ATOM 1316 C C . LYS A 1 168 ? 6.101 0.021 14.260 1.00 96.06 168 LYS A C 1
ATOM 1318 O O . LYS A 1 168 ? 5.963 -0.927 13.491 1.00 96.06 168 LYS A O 1
ATOM 1323 N N . HIS A 1 169 ? 7.203 0.768 14.307 1.00 96.19 169 HIS A N 1
ATOM 1324 C CA . HIS A 1 169 ? 8.305 0.611 13.363 1.00 96.19 169 HIS A CA 1
ATOM 1325 C C . HIS A 1 169 ? 9.026 -0.728 13.549 1.00 96.19 169 HIS A C 1
ATOM 1327 O O . HIS A 1 169 ? 9.251 -1.468 12.595 1.00 96.19 169 HIS A O 1
ATOM 1333 N N . ILE A 1 170 ? 9.344 -1.073 14.802 1.00 96.69 170 ILE A N 1
ATOM 1334 C CA . ILE A 1 170 ? 10.042 -2.319 15.151 1.00 96.69 170 ILE A CA 1
ATOM 1335 C C . ILE A 1 170 ? 9.220 -3.519 14.681 1.00 96.69 170 ILE A C 1
ATOM 1337 O O . ILE A 1 170 ? 9.732 -4.399 13.993 1.00 96.69 170 ILE A O 1
ATOM 1341 N N . ARG A 1 171 ? 7.921 -3.513 14.989 1.00 96.31 171 ARG A N 1
ATOM 1342 C CA . ARG A 1 171 ? 7.010 -4.595 14.633 1.00 96.31 171 ARG A CA 1
ATOM 1343 C C . ARG A 1 171 ? 6.826 -4.728 13.123 1.00 96.31 171 ARG A C 1
ATOM 1345 O O . ARG A 1 171 ? 6.758 -5.842 12.614 1.00 96.31 171 ARG A O 1
ATOM 1352 N N . LEU A 1 172 ? 6.757 -3.607 12.404 1.00 96.06 172 LEU A N 1
ATOM 1353 C CA . LEU A 1 172 ? 6.726 -3.607 10.944 1.00 96.06 172 LEU A CA 1
ATOM 1354 C C . LEU A 1 172 ? 7.988 -4.255 10.361 1.00 96.06 172 LEU A C 1
ATOM 1356 O O . LEU A 1 172 ? 7.885 -5.107 9.481 1.00 96.06 172 LEU A O 1
ATOM 1360 N N . MET A 1 173 ? 9.166 -3.889 10.865 1.00 95.06 173 MET A N 1
ATOM 1361 C CA . MET A 1 173 ? 10.436 -4.435 10.383 1.00 95.06 173 MET A CA 1
ATOM 1362 C C . MET A 1 173 ? 10.575 -5.936 10.662 1.00 95.06 173 MET A C 1
ATOM 1364 O O . MET A 1 173 ? 11.024 -6.674 9.784 1.00 95.06 173 MET A O 1
ATOM 1368 N N . GLU A 1 174 ? 10.143 -6.403 11.836 1.00 95.06 174 GLU A N 1
ATOM 1369 C CA . GLU A 1 174 ? 10.095 -7.832 12.175 1.00 95.06 174 GLU A CA 1
ATOM 1370 C C . GLU A 1 174 ? 9.199 -8.614 11.210 1.00 95.06 174 GLU A C 1
ATOM 1372 O O . GLU A 1 174 ? 9.630 -9.614 10.630 1.00 95.06 174 GLU A O 1
ATOM 1377 N N . ASP A 1 175 ? 7.973 -8.136 10.987 1.00 94.44 175 ASP A N 1
ATOM 1378 C CA . ASP A 1 175 ? 7.012 -8.813 10.119 1.00 94.44 175 ASP A CA 1
ATOM 1379 C C . ASP A 1 175 ? 7.456 -8.769 8.648 1.00 94.44 175 ASP A C 1
ATOM 1381 O O . ASP A 1 175 ? 7.275 -9.747 7.922 1.00 94.44 175 ASP A O 1
ATOM 1385 N N . LEU A 1 176 ? 8.107 -7.687 8.204 1.00 92.56 176 LEU A N 1
ATOM 1386 C CA . LEU A 1 176 ? 8.708 -7.606 6.869 1.00 92.56 176 LEU A CA 1
ATOM 1387 C C . LEU A 1 176 ? 9.859 -8.591 6.701 1.00 92.56 176 LEU A C 1
ATOM 1389 O O . LEU A 1 176 ? 9.940 -9.275 5.676 1.00 92.56 176 LEU A O 1
ATOM 1393 N N . GLN A 1 177 ? 10.738 -8.703 7.695 1.00 91.56 177 GLN A N 1
ATOM 1394 C CA . GLN A 1 177 ? 11.819 -9.683 7.682 1.00 91.56 177 GLN A CA 1
ATOM 1395 C C . GLN A 1 177 ? 11.256 -11.108 7.668 1.00 91.56 177 GLN A C 1
ATOM 1397 O O . GLN A 1 177 ? 11.719 -11.955 6.896 1.00 91.56 177 GLN A O 1
ATOM 1402 N N . GLN A 1 178 ? 10.220 -11.375 8.460 1.00 91.56 178 GLN A N 1
ATOM 1403 C CA . GLN A 1 178 ? 9.546 -12.667 8.478 1.00 91.56 178 GLN A CA 1
ATOM 1404 C C . GLN A 1 178 ? 8.869 -12.974 7.135 1.00 91.56 178 GLN A C 1
ATOM 1406 O O . GLN A 1 178 ? 9.036 -14.074 6.606 1.00 91.56 178 GLN A O 1
ATOM 1411 N N . ALA A 1 179 ? 8.161 -12.017 6.534 1.00 90.00 179 ALA A N 1
ATOM 1412 C CA . ALA A 1 179 ? 7.524 -12.182 5.229 1.00 90.00 179 ALA A CA 1
ATOM 1413 C C . ALA A 1 179 ? 8.558 -12.418 4.117 1.00 90.00 179 ALA A C 1
ATOM 1415 O O . ALA A 1 179 ? 8.366 -13.286 3.267 1.00 90.00 179 ALA A O 1
ATOM 1416 N N . THR A 1 180 ? 9.687 -11.707 4.169 1.00 87.81 180 THR A N 1
ATOM 1417 C CA . THR A 1 180 ? 10.797 -11.845 3.214 1.00 87.81 180 THR A CA 1
ATOM 1418 C C . THR A 1 180 ? 11.462 -13.219 3.310 1.00 87.81 180 THR A C 1
ATOM 1420 O O . THR A 1 180 ? 11.762 -13.844 2.295 1.00 87.81 180 THR A O 1
ATOM 1423 N N . THR A 1 181 ? 11.675 -13.718 4.531 1.00 84.00 181 THR A N 1
ATOM 1424 C CA . THR A 1 181 ? 12.329 -15.015 4.785 1.00 84.00 181 THR A CA 1
ATOM 1425 C C . THR A 1 181 ? 11.402 -16.214 4.582 1.00 84.00 181 THR A C 1
ATOM 1427 O O . THR A 1 181 ? 11.873 -17.318 4.300 1.00 84.00 181 THR A O 1
ATOM 1430 N N . SER A 1 182 ? 10.085 -16.018 4.661 1.00 77.56 182 SER A N 1
ATOM 1431 C CA . SER A 1 182 ? 9.075 -17.064 4.487 1.00 77.56 182 SER A CA 1
ATOM 1432 C C . SER A 1 182 ? 8.902 -17.466 3.015 1.00 77.56 182 SER A C 1
ATOM 1434 O O . SER A 1 182 ? 7.881 -17.161 2.421 1.00 77.56 182 SER A O 1
ATOM 1436 N N . SER A 1 183 ? 9.906 -18.147 2.443 1.00 52.34 183 SER A N 1
ATOM 1437 C CA . SER A 1 183 ? 9.980 -19.083 1.289 1.00 52.34 183 SER A CA 1
ATOM 1438 C C . SER A 1 183 ? 9.130 -18.893 0.002 1.00 52.34 183 SER A C 1
ATOM 1440 O O . SER A 1 183 ? 9.532 -19.401 -1.042 1.00 52.34 183 SER A O 1
ATOM 1442 N N . ARG A 1 184 ? 8.015 -18.152 -0.020 1.00 56.38 184 ARG A N 1
ATOM 1443 C CA . ARG A 1 184 ? 7.200 -17.834 -1.211 1.00 56.38 184 ARG A CA 1
ATOM 1444 C C . ARG A 1 184 ? 7.740 -16.659 -2.034 1.00 56.38 184 ARG A C 1
ATOM 1446 O O . ARG A 1 184 ? 7.220 -16.396 -3.114 1.00 56.38 184 ARG A O 1
ATOM 1453 N N . LEU A 1 185 ? 8.775 -15.969 -1.548 1.00 58.81 185 LEU A N 1
ATOM 1454 C CA . LEU A 1 185 ? 9.368 -14.789 -2.189 1.00 58.81 185 LEU A CA 1
ATOM 1455 C C . LEU A 1 185 ? 10.797 -15.021 -2.714 1.00 58.81 185 LEU A C 1
ATOM 1457 O O . LEU A 1 185 ? 11.511 -14.068 -2.988 1.00 58.81 185 LEU A O 1
ATOM 1461 N N . LEU A 1 186 ? 11.228 -16.273 -2.901 1.00 54.06 186 LEU A N 1
ATOM 1462 C CA . LEU A 1 186 ? 12.593 -16.640 -3.329 1.00 54.06 186 LEU A CA 1
ATOM 1463 C C . LEU A 1 186 ? 12.935 -16.309 -4.806 1.00 54.06 186 LEU A C 1
ATOM 1465 O O . LEU A 1 186 ? 13.761 -16.982 -5.418 1.00 54.06 186 LEU A O 1
ATOM 1469 N N . SER A 1 187 ? 12.325 -15.285 -5.404 1.00 52.88 187 SER A N 1
ATOM 1470 C CA . SER A 1 187 ? 12.745 -14.756 -6.707 1.00 52.88 187 SER A CA 1
ATOM 1471 C C . SER A 1 187 ? 13.574 -13.498 -6.476 1.00 52.88 187 SER A C 1
ATOM 1473 O O . SER A 1 187 ? 13.023 -12.499 -6.053 1.00 52.88 187 SER A O 1
ATOM 1475 N N . ALA A 1 188 ? 14.884 -13.537 -6.728 1.00 50.50 188 ALA A N 1
ATOM 1476 C CA . ALA A 1 188 ? 15.846 -12.463 -6.446 1.00 50.50 188 ALA A CA 1
ATOM 1477 C C . ALA A 1 188 ? 15.667 -11.199 -7.324 1.00 50.50 188 ALA A C 1
ATOM 1479 O O . ALA A 1 188 ? 16.550 -10.835 -8.096 1.00 50.50 188 ALA A O 1
ATOM 1480 N N . THR A 1 189 ? 14.515 -10.538 -7.236 1.00 57.44 189 THR A N 1
ATOM 1481 C CA . THR A 1 189 ? 14.202 -9.298 -7.959 1.00 57.44 189 THR A CA 1
ATOM 1482 C C . THR A 1 189 ? 13.651 -8.243 -6.998 1.00 57.44 189 THR A C 1
ATOM 1484 O O . THR A 1 189 ? 13.173 -8.585 -5.915 1.00 57.44 189 THR A O 1
ATOM 1487 N N . ASP A 1 190 ? 13.683 -6.965 -7.395 1.00 61.16 190 ASP A N 1
ATOM 1488 C CA . ASP A 1 190 ? 13.122 -5.815 -6.648 1.00 61.16 190 ASP A CA 1
ATOM 1489 C C . ASP A 1 190 ? 11.641 -6.007 -6.229 1.00 61.16 190 ASP A C 1
ATOM 1491 O O . ASP A 1 190 ? 11.118 -5.287 -5.379 1.00 61.16 190 ASP A O 1
ATOM 1495 N N . ASP A 1 191 ? 10.972 -7.022 -6.781 1.00 71.94 191 ASP A N 1
ATOM 1496 C CA . ASP A 1 191 ? 9.601 -7.434 -6.482 1.00 71.94 191 ASP A CA 1
ATOM 1497 C C . ASP A 1 191 ? 9.446 -8.127 -5.106 1.00 71.94 191 ASP A C 1
ATOM 1499 O O . ASP A 1 191 ? 8.354 -8.167 -4.541 1.00 71.94 191 ASP A O 1
ATOM 1503 N N . VAL A 1 192 ? 10.524 -8.646 -4.502 1.00 78.19 192 VAL A N 1
ATOM 1504 C CA . VAL A 1 192 ? 10.454 -9.343 -3.196 1.00 78.19 192 VAL A CA 1
ATOM 1505 C C . VAL A 1 192 ? 9.989 -8.422 -2.080 1.00 78.19 192 VAL A C 1
ATOM 1507 O O . VAL A 1 192 ? 9.109 -8.793 -1.304 1.00 78.19 192 VAL A O 1
ATOM 1510 N N . GLN A 1 193 ? 10.556 -7.218 -2.005 1.00 81.38 193 GLN A N 1
ATOM 1511 C CA . GLN A 1 193 ? 10.206 -6.252 -0.965 1.00 81.38 193 GLN A CA 1
ATOM 1512 C C . GLN A 1 193 ? 8.756 -5.786 -1.114 1.00 81.38 193 GLN A C 1
ATOM 1514 O O . GLN A 1 193 ? 8.017 -5.738 -0.133 1.00 81.38 193 GLN A O 1
ATOM 1519 N N . SER A 1 194 ? 8.325 -5.507 -2.345 1.00 85.38 194 SER A N 1
ATOM 1520 C CA . SER A 1 194 ? 6.947 -5.108 -2.646 1.00 85.38 194 SER A CA 1
ATOM 1521 C C . SER A 1 194 ? 5.945 -6.203 -2.293 1.00 85.38 194 SER A C 1
ATOM 1523 O O . SER A 1 194 ? 4.929 -5.932 -1.656 1.00 85.38 194 SER A O 1
ATOM 1525 N N . ARG A 1 195 ? 6.251 -7.465 -2.603 1.00 85.88 195 ARG A N 1
ATOM 1526 C CA . ARG A 1 195 ? 5.407 -8.592 -2.195 1.00 85.88 195 ARG A CA 1
ATOM 1527 C C . ARG A 1 195 ? 5.397 -8.810 -0.682 1.00 85.88 195 ARG A C 1
ATOM 1529 O O . ARG A 1 195 ? 4.342 -9.119 -0.136 1.00 85.88 195 ARG A O 1
ATOM 1536 N N . ALA A 1 196 ? 6.529 -8.636 0.003 1.00 89.12 196 ALA A N 1
ATOM 1537 C CA . ALA A 1 196 ? 6.584 -8.720 1.462 1.00 89.12 196 ALA A CA 1
ATOM 1538 C C . ALA A 1 196 ? 5.693 -7.650 2.111 1.00 89.12 196 ALA A C 1
ATOM 1540 O O . ALA A 1 196 ? 4.909 -7.976 3.000 1.00 89.12 196 ALA A O 1
ATOM 1541 N N . LEU A 1 197 ? 5.730 -6.410 1.606 1.00 91.12 197 LEU A N 1
ATOM 1542 C CA . LEU A 1 197 ? 4.834 -5.335 2.044 1.00 91.12 197 LEU A CA 1
ATOM 1543 C C . LEU A 1 197 ? 3.358 -5.721 1.867 1.00 91.12 197 LEU A C 1
ATOM 1545 O O . LEU A 1 197 ? 2.569 -5.521 2.784 1.00 91.12 197 LEU A O 1
ATOM 1549 N N . VAL A 1 198 ? 2.981 -6.335 0.740 1.00 90.50 198 VAL A N 1
ATOM 1550 C CA . VAL A 1 198 ? 1.601 -6.810 0.518 1.00 90.50 198 VAL A CA 1
ATOM 1551 C C . VAL A 1 198 ? 1.201 -7.893 1.526 1.00 90.50 198 VAL A C 1
ATOM 1553 O O . VAL A 1 198 ? 0.097 -7.847 2.065 1.00 90.50 198 VAL A O 1
ATOM 1556 N N . VAL A 1 199 ? 2.090 -8.845 1.824 1.00 91.88 199 VAL A N 1
ATOM 1557 C CA . VAL A 1 199 ? 1.828 -9.895 2.825 1.00 91.88 199 VAL A CA 1
ATOM 1558 C C . VAL A 1 199 ? 1.613 -9.291 4.214 1.00 91.88 199 VAL A C 1
ATOM 1560 O O . VAL A 1 199 ? 0.660 -9.664 4.898 1.00 91.88 199 VAL A O 1
ATOM 1563 N N . VAL A 1 200 ? 2.452 -8.334 4.623 1.00 94.38 200 VAL A N 1
ATOM 1564 C CA . VAL A 1 200 ? 2.309 -7.654 5.921 1.00 94.38 200 VAL A CA 1
ATOM 1565 C C . VAL A 1 200 ? 1.048 -6.787 5.956 1.00 94.38 200 VAL A C 1
ATOM 1567 O O . VAL A 1 200 ? 0.328 -6.799 6.953 1.00 94.38 200 VAL A O 1
ATOM 1570 N N . ALA A 1 201 ? 0.722 -6.089 4.864 1.00 93.56 201 ALA A N 1
ATOM 1571 C CA . ALA A 1 201 ? -0.518 -5.324 4.750 1.00 93.56 201 ALA A CA 1
ATOM 1572 C C . ALA A 1 201 ? -1.749 -6.219 4.951 1.00 93.56 201 ALA A C 1
ATOM 1574 O O . ALA A 1 201 ? -2.626 -5.889 5.750 1.00 93.56 201 ALA A O 1
ATOM 1575 N N . GLN A 1 202 ? -1.788 -7.375 4.280 1.00 93.06 202 GLN A N 1
ATOM 1576 C CA . GLN A 1 202 ? -2.889 -8.327 4.417 1.00 93.06 202 GLN A CA 1
ATOM 1577 C C . GLN A 1 202 ? -2.994 -8.855 5.851 1.00 93.06 202 GLN A C 1
ATOM 1579 O O . GLN A 1 202 ? -4.081 -8.846 6.422 1.00 93.06 202 GLN A O 1
ATOM 1584 N N . LEU A 1 203 ? -1.863 -9.223 6.464 1.00 94.88 203 LEU A N 1
ATOM 1585 C CA . LEU A 1 203 ? -1.816 -9.663 7.858 1.00 94.88 203 LEU A CA 1
ATOM 1586 C C . LEU A 1 203 ? -2.437 -8.623 8.805 1.00 94.88 203 LEU A C 1
ATOM 1588 O O . LEU A 1 203 ? -3.220 -8.982 9.683 1.00 94.88 203 LEU A O 1
ATOM 1592 N N . ARG A 1 204 ? -2.122 -7.335 8.623 1.00 94.88 204 ARG A N 1
ATOM 1593 C CA . ARG A 1 204 ? -2.683 -6.249 9.444 1.00 94.88 204 ARG A CA 1
ATOM 1594 C C . ARG A 1 204 ? -4.172 -6.042 9.218 1.00 94.88 204 ARG A C 1
ATOM 1596 O O . ARG A 1 204 ? -4.914 -5.855 10.179 1.00 94.88 204 ARG A O 1
ATOM 1603 N N . VAL A 1 205 ? -4.627 -6.105 7.970 1.00 95.00 205 VAL A N 1
ATOM 1604 C CA . VAL A 1 205 ? -6.057 -6.013 7.650 1.00 95.00 205 VAL A CA 1
ATOM 1605 C C . VAL A 1 205 ? -6.828 -7.172 8.286 1.00 95.00 205 VAL A C 1
ATOM 1607 O O . VAL A 1 205 ? -7.882 -6.950 8.880 1.00 95.00 205 VAL A O 1
ATOM 1610 N N . ASP A 1 206 ? -6.289 -8.388 8.230 1.00 94.69 206 ASP A N 1
ATOM 1611 C CA . ASP A 1 206 ? -6.906 -9.567 8.841 1.00 94.69 206 ASP A CA 1
ATOM 1612 C C . ASP A 1 206 ? -6.971 -9.447 10.372 1.00 94.69 206 ASP A C 1
ATOM 1614 O O . ASP A 1 206 ? -8.000 -9.765 10.973 1.00 94.69 206 ASP A O 1
ATOM 1618 N N . GLN A 1 207 ? -5.921 -8.911 11.005 1.00 95.19 207 GLN A N 1
ATOM 1619 C CA . GLN A 1 207 ? -5.909 -8.608 12.441 1.00 95.19 207 GLN A CA 1
ATOM 1620 C C . GLN A 1 207 ? -6.996 -7.591 12.822 1.00 95.19 207 GLN A C 1
ATOM 1622 O O . GLN A 1 207 ? -7.792 -7.856 13.726 1.00 95.19 207 GLN A O 1
ATOM 1627 N N . LEU A 1 208 ? -7.096 -6.466 12.102 1.00 93.75 208 LEU A N 1
ATOM 1628 C CA . LEU A 1 208 ? -8.134 -5.456 12.345 1.00 93.75 208 LEU A CA 1
ATOM 1629 C C . LEU A 1 208 ? -9.547 -6.009 12.141 1.00 93.75 208 LEU A C 1
ATOM 1631 O O . LEU A 1 208 ? -10.436 -5.736 12.948 1.00 93.75 208 LEU A O 1
ATOM 1635 N N . ASN A 1 209 ? -9.759 -6.819 11.103 1.00 93.69 209 ASN A N 1
ATOM 1636 C CA . ASN A 1 209 ? -11.036 -7.496 10.883 1.00 93.69 209 ASN A CA 1
ATOM 1637 C C . ASN A 1 209 ? -11.382 -8.437 12.047 1.00 93.69 209 ASN A C 1
ATOM 1639 O O . ASN A 1 209 ? -12.541 -8.500 12.462 1.00 93.69 209 ASN A O 1
ATOM 1643 N N . GLY A 1 210 ? -10.390 -9.133 12.609 1.00 94.38 210 GLY A N 1
ATOM 1644 C CA . GLY A 1 210 ? -10.558 -9.948 13.810 1.00 94.38 210 GLY A CA 1
ATOM 1645 C C . GLY A 1 210 ? -11.001 -9.126 15.024 1.00 94.38 210 GLY A C 1
ATOM 1646 O O . GLY A 1 210 ? -11.941 -9.515 15.725 1.00 94.38 210 GLY A O 1
ATOM 1647 N N . PHE A 1 211 ? -10.385 -7.960 15.246 1.00 92.31 211 PHE A N 1
ATOM 1648 C CA . PHE A 1 211 ? -10.791 -7.040 16.314 1.00 92.31 211 PHE A CA 1
ATOM 1649 C C . PHE A 1 211 ? -12.207 -6.512 16.111 1.00 92.31 211 PHE A C 1
ATOM 1651 O O . PHE A 1 211 ? -13.011 -6.569 17.041 1.00 92.31 211 PHE A O 1
ATOM 1658 N N . TYR A 1 212 ? -12.539 -6.094 14.890 1.00 90.94 212 TYR A N 1
ATOM 1659 C CA . TYR A 1 212 ? -13.879 -5.646 14.527 1.00 90.94 212 TYR A CA 1
ATOM 1660 C C . TYR A 1 212 ? -14.941 -6.712 14.841 1.00 90.94 212 TYR A C 1
ATOM 1662 O O . TYR A 1 212 ? -15.920 -6.444 15.533 1.00 90.94 212 TYR A O 1
ATOM 1670 N N . GLN A 1 213 ? -14.716 -7.961 14.425 1.00 93.56 213 GLN A N 1
ATOM 1671 C CA . GLN A 1 213 ? -15.641 -9.065 14.702 1.00 93.56 213 GLN A CA 1
ATOM 1672 C C . GLN A 1 213 ? -15.772 -9.386 16.196 1.00 93.56 213 GLN A C 1
ATOM 1674 O O . GLN A 1 213 ? -16.844 -9.793 16.649 1.00 93.56 213 GLN A O 1
ATOM 1679 N N . SER A 1 214 ? -14.693 -9.259 16.975 1.00 91.44 214 SER A N 1
ATOM 1680 C CA . SER A 1 214 ? -14.767 -9.401 18.435 1.00 91.44 214 SER A CA 1
ATOM 1681 C C . SER A 1 214 ? -15.648 -8.318 19.036 1.00 91.44 214 SER A C 1
ATOM 1683 O O . SER A 1 214 ? -16.585 -8.614 19.771 1.00 91.44 214 SER A O 1
ATOM 1685 N N . TYR A 1 215 ? -15.399 -7.079 18.636 1.00 90.81 215 TYR A N 1
ATOM 1686 C CA . TYR A 1 215 ? -16.120 -5.924 19.116 1.00 90.81 215 TYR A CA 1
ATOM 1687 C C . TYR A 1 215 ? -17.632 -6.013 18.802 1.00 90.81 215 TYR A C 1
ATOM 1689 O O . TYR A 1 215 ? -18.459 -5.804 19.690 1.00 90.81 215 TYR A O 1
ATOM 1697 N N . CYS A 1 216 ? -18.021 -6.434 17.591 1.00 90.69 216 CYS A N 1
ATOM 1698 C CA . CYS A 1 216 ? -19.434 -6.647 17.252 1.00 90.69 216 CYS A CA 1
ATOM 1699 C C . CYS A 1 216 ? -20.102 -7.706 18.145 1.00 90.69 216 CYS A C 1
ATOM 1701 O O . CYS A 1 216 ? -21.261 -7.552 18.536 1.00 90.69 216 CYS A O 1
ATOM 1703 N N . ARG A 1 217 ? -19.384 -8.786 18.487 1.00 93.56 217 ARG A N 1
ATOM 1704 C CA . ARG A 1 217 ? -19.895 -9.826 19.397 1.00 93.56 217 ARG A CA 1
ATOM 1705 C C . ARG A 1 217 ? -20.069 -9.298 20.819 1.00 93.56 217 ARG A C 1
ATOM 1707 O O . ARG A 1 217 ? -21.091 -9.580 21.449 1.00 93.56 217 ARG A O 1
ATOM 1714 N N . ASP A 1 218 ? -19.110 -8.520 21.307 1.00 89.94 218 ASP A N 1
ATOM 1715 C CA . ASP A 1 218 ? -19.158 -7.928 22.645 1.00 89.94 218 ASP A CA 1
ATOM 1716 C C . ASP A 1 218 ? -20.294 -6.905 22.759 1.00 89.94 218 ASP A C 1
ATOM 1718 O O . ASP A 1 218 ? -21.041 -6.914 23.743 1.00 89.94 218 ASP A O 1
ATOM 1722 N N . LEU A 1 219 ? -20.490 -6.082 21.724 1.00 91.19 219 LEU A N 1
ATOM 1723 C CA . LEU A 1 219 ? -21.603 -5.142 21.639 1.00 91.19 219 LEU A CA 1
ATOM 1724 C C . LEU A 1 219 ? -22.947 -5.876 21.670 1.00 91.19 219 LEU A C 1
ATOM 1726 O O . LEU A 1 219 ? -23.797 -5.553 22.498 1.00 91.19 219 LEU A O 1
ATOM 1730 N N . HIS A 1 220 ? -23.116 -6.908 20.840 1.00 92.12 220 HIS A N 1
ATOM 1731 C CA . HIS A 1 220 ? -24.347 -7.696 20.815 1.00 92.12 220 HIS A CA 1
ATOM 1732 C C . HIS A 1 220 ? -24.636 -8.361 22.171 1.00 92.12 220 HIS A C 1
ATOM 1734 O O . HIS A 1 220 ? -25.769 -8.374 22.653 1.00 92.12 220 HIS A O 1
ATOM 1740 N N . THR A 1 221 ? -23.596 -8.865 22.840 1.00 93.56 221 THR A N 1
ATOM 1741 C CA . THR A 1 221 ? -23.714 -9.443 24.185 1.00 93.56 221 THR A CA 1
ATOM 1742 C C . THR A 1 221 ? -24.154 -8.390 25.204 1.00 93.56 221 THR A C 1
ATOM 1744 O O . THR A 1 221 ? -25.066 -8.637 25.992 1.00 93.56 221 THR A O 1
ATOM 1747 N N . ALA A 1 222 ? -23.559 -7.195 25.171 1.00 89.56 222 ALA A N 1
ATOM 1748 C CA . ALA A 1 222 ? -23.936 -6.094 26.053 1.00 89.56 222 ALA A CA 1
ATOM 1749 C C . ALA A 1 222 ? -25.385 -5.632 25.819 1.00 89.56 222 ALA A C 1
ATOM 1751 O O . ALA A 1 222 ? -26.114 -5.375 26.779 1.00 89.56 222 ALA A O 1
ATOM 1752 N N . GLU A 1 223 ? -25.824 -5.562 24.562 1.00 90.56 223 GLU A N 1
ATOM 1753 C CA . GLU A 1 223 ? -27.205 -5.234 24.202 1.00 90.56 223 GLU A CA 1
ATOM 1754 C C . GLU A 1 223 ? -28.199 -6.267 24.743 1.00 90.56 223 GLU A C 1
ATOM 1756 O O . GLU A 1 223 ? -29.218 -5.882 25.323 1.00 90.56 223 GLU A O 1
ATOM 1761 N N . ASN A 1 224 ? -27.875 -7.558 24.640 1.00 91.12 224 ASN A N 1
ATOM 1762 C CA . ASN A 1 224 ? -28.705 -8.638 25.174 1.00 91.12 224 ASN A CA 1
ATOM 1763 C C . ASN A 1 224 ? -28.831 -8.563 26.701 1.00 91.12 224 ASN A C 1
ATOM 1765 O O . ASN A 1 224 ? -29.941 -8.655 27.224 1.00 91.12 224 ASN A O 1
ATOM 1769 N N . VAL A 1 225 ? -27.733 -8.304 27.419 1.00 91.12 225 VAL A N 1
ATOM 1770 C CA . VAL A 1 225 ? -27.768 -8.112 28.881 1.00 91.12 225 VAL A CA 1
ATOM 1771 C C . VAL A 1 225 ? -28.641 -6.909 29.252 1.00 91.12 225 VAL A C 1
ATOM 1773 O O . VAL A 1 225 ? -29.459 -6.984 30.167 1.00 91.12 225 VAL A O 1
ATOM 1776 N N . VAL A 1 226 ? -28.519 -5.791 28.528 1.00 87.69 226 VAL A N 1
ATOM 1777 C CA . VAL A 1 226 ? -29.360 -4.606 28.764 1.00 87.69 226 VAL A CA 1
ATOM 1778 C C . VAL A 1 226 ? -30.837 -4.904 28.488 1.00 87.69 226 VAL A C 1
ATOM 1780 O O . VAL A 1 226 ? -31.703 -4.421 29.221 1.00 87.69 226 VAL A O 1
ATOM 1783 N N . ALA A 1 227 ? -31.145 -5.674 27.445 1.00 86.81 227 ALA A N 1
ATOM 1784 C CA . ALA A 1 227 ? -32.509 -6.085 27.133 1.00 86.81 227 ALA A CA 1
ATOM 1785 C C . ALA A 1 227 ? -33.095 -6.993 28.228 1.00 86.81 227 ALA A C 1
ATOM 1787 O O . ALA A 1 227 ? -34.233 -6.783 28.650 1.00 86.81 227 ALA A O 1
ATOM 1788 N N . GLU A 1 228 ? -32.308 -7.941 28.737 1.00 88.56 228 GLU A N 1
ATOM 1789 C CA . GLU A 1 228 ? -32.711 -8.844 29.816 1.00 88.56 228 GLU A CA 1
ATOM 1790 C C . GLU A 1 228 ? -32.987 -8.084 31.122 1.00 88.56 228 GLU A C 1
ATOM 1792 O O . GLU A 1 228 ? -34.035 -8.268 31.743 1.00 88.56 228 GLU A O 1
ATOM 1797 N N . GLU A 1 229 ? -32.103 -7.163 31.512 1.00 85.12 229 GLU A N 1
ATOM 1798 C CA . GLU A 1 229 ? -32.297 -6.335 32.707 1.00 85.12 229 GLU A CA 1
ATOM 1799 C C . GLU A 1 229 ? -33.525 -5.421 32.583 1.00 85.12 229 GLU A C 1
ATOM 1801 O O . GLU A 1 229 ? -34.285 -5.254 33.542 1.00 85.12 229 GLU A O 1
ATOM 1806 N N . LYS A 1 230 ? -33.798 -4.884 31.386 1.00 85.62 230 LYS A N 1
ATOM 1807 C CA . LYS A 1 230 ? -35.052 -4.160 31.124 1.00 85.62 230 LYS A CA 1
ATOM 1808 C C . LYS A 1 230 ? -36.270 -5.068 31.294 1.00 85.62 230 LYS A C 1
ATOM 1810 O O . LYS A 1 230 ? -37.234 -4.653 31.934 1.00 85.62 230 LYS A O 1
ATOM 1815 N N . ALA A 1 231 ? -36.236 -6.291 30.762 1.00 86.19 231 ALA A N 1
ATOM 1816 C CA . ALA A 1 231 ? -37.334 -7.248 30.889 1.00 86.19 231 ALA A CA 1
ATOM 1817 C C . ALA A 1 231 ? -37.607 -7.622 32.357 1.00 86.19 231 ALA A C 1
ATOM 1819 O O . ALA A 1 231 ? -38.760 -7.591 32.794 1.00 86.19 231 ALA A O 1
ATOM 1820 N N . LYS A 1 232 ? -36.555 -7.878 33.149 1.00 86.50 232 LYS A N 1
ATOM 1821 C CA . LYS A 1 232 ? -36.664 -8.097 34.603 1.00 86.50 232 LYS A CA 1
ATOM 1822 C C . LYS A 1 232 ? -37.276 -6.890 35.316 1.00 86.50 232 LYS A C 1
ATOM 1824 O O . LYS A 1 232 ? -38.155 -7.061 36.159 1.00 86.50 232 LYS A O 1
ATOM 1829 N N . GLY A 1 233 ? -36.870 -5.673 34.947 1.00 82.88 233 GLY A N 1
ATOM 1830 C CA . GLY A 1 233 ? -37.453 -4.436 35.472 1.00 82.88 233 GLY A CA 1
ATOM 1831 C C . GLY A 1 233 ? -38.953 -4.309 35.185 1.00 82.88 233 GLY A C 1
ATOM 1832 O O . GLY A 1 233 ? -39.728 -4.002 36.090 1.00 82.88 233 GLY A O 1
ATOM 1833 N N . TYR A 1 234 ? -39.388 -4.602 33.955 1.00 83.50 234 TYR A N 1
ATOM 1834 C CA . TYR A 1 234 ? -40.812 -4.604 33.598 1.00 83.50 234 TYR A CA 1
ATOM 1835 C C . TYR A 1 234 ? -41.614 -5.649 34.383 1.00 83.50 234 TYR A C 1
ATOM 1837 O O . TYR A 1 234 ? -42.705 -5.340 34.865 1.00 83.50 234 TYR A O 1
ATOM 1845 N N . LEU A 1 235 ? -41.067 -6.855 34.566 1.00 83.31 235 LEU A N 1
ATOM 1846 C CA . LEU A 1 235 ? -41.691 -7.903 35.380 1.00 83.31 235 LEU A CA 1
ATOM 1847 C C . LEU A 1 235 ? -41.844 -7.473 36.845 1.00 83.31 235 LEU A C 1
ATOM 1849 O O . LEU A 1 235 ? -42.917 -7.644 37.423 1.00 83.31 235 LEU A O 1
ATOM 1853 N N . ALA A 1 236 ? -40.813 -6.859 37.432 1.00 81.56 236 ALA A N 1
ATOM 1854 C CA . ALA A 1 236 ? -40.866 -6.357 38.804 1.00 81.56 236 ALA A CA 1
ATOM 1855 C C . ALA A 1 236 ? -41.945 -5.275 38.982 1.00 81.56 236 ALA A C 1
ATOM 1857 O O . ALA A 1 236 ? -42.720 -5.327 39.938 1.00 81.56 236 ALA A O 1
ATOM 1858 N N . ILE A 1 237 ? -42.047 -4.333 38.036 1.00 80.44 237 ILE A N 1
ATOM 1859 C CA . ILE A 1 237 ? -43.094 -3.302 38.048 1.00 80.44 237 ILE A CA 1
ATOM 1860 C C . ILE A 1 237 ? -44.479 -3.948 37.954 1.00 80.44 237 ILE A C 1
ATOM 1862 O O . ILE A 1 237 ? -45.348 -3.618 38.756 1.00 80.44 237 ILE A O 1
ATOM 1866 N N . SER A 1 238 ? -44.672 -4.891 37.025 1.00 77.75 238 SER A N 1
ATOM 1867 C CA . SER A 1 238 ? -45.946 -5.599 36.847 1.00 77.75 238 SER A CA 1
ATOM 1868 C C . SER A 1 238 ? -46.376 -6.372 38.095 1.00 77.75 238 SER A C 1
ATOM 1870 O O . SER A 1 238 ? -47.568 -6.452 38.387 1.00 77.75 238 SER A O 1
ATOM 1872 N N . TYR A 1 239 ? -45.429 -6.961 38.826 1.00 82.56 239 TYR A N 1
ATOM 1873 C CA . TYR A 1 239 ? -45.727 -7.690 40.055 1.00 82.56 239 TYR A CA 1
ATOM 1874 C C . TYR A 1 239 ? -46.194 -6.743 41.167 1.00 82.56 239 TYR A C 1
ATOM 1876 O O . TYR A 1 239 ? -47.216 -6.985 41.806 1.00 82.56 239 TYR A O 1
ATOM 1884 N N . VAL A 1 240 ? -45.487 -5.624 41.362 1.00 82.00 240 VAL A N 1
ATOM 1885 C CA . VAL A 1 240 ? -45.836 -4.621 42.380 1.00 82.00 240 VAL A CA 1
ATOM 1886 C C . VAL A 1 240 ? -47.184 -3.963 42.079 1.00 82.00 240 VAL A C 1
ATOM 1888 O O . VAL A 1 240 ? -48.008 -3.819 42.984 1.00 82.00 240 VAL A O 1
ATOM 1891 N N . THR A 1 241 ? -47.452 -3.598 40.821 1.00 81.69 241 THR A N 1
ATOM 1892 C CA . THR A 1 241 ? -48.750 -3.025 40.431 1.00 81.69 241 THR A CA 1
ATOM 1893 C C . THR A 1 241 ? -49.882 -4.036 40.569 1.00 81.69 241 THR A C 1
ATOM 1895 O O . THR A 1 241 ? -50.946 -3.674 41.068 1.00 81.69 241 THR A O 1
ATOM 1898 N N . GLY A 1 242 ? -49.649 -5.304 40.215 1.00 81.62 242 GLY A N 1
ATOM 1899 C CA . GLY A 1 242 ? -50.601 -6.390 40.445 1.00 81.62 242 GLY A CA 1
ATOM 1900 C C . GLY A 1 242 ? -50.968 -6.525 41.924 1.00 81.62 242 GLY A C 1
ATOM 1901 O O . GLY A 1 242 ? -52.144 -6.450 42.272 1.00 81.62 242 GLY A O 1
ATOM 1902 N N . MET A 1 243 ? -49.971 -6.628 42.807 1.00 82.88 243 MET A N 1
ATOM 1903 C CA . MET A 1 243 ? -50.181 -6.728 44.259 1.00 82.88 243 MET A CA 1
ATOM 1904 C C . MET A 1 243 ? -50.924 -5.515 44.834 1.00 82.88 243 MET A C 1
ATOM 1906 O O . MET A 1 243 ? -51.850 -5.679 45.628 1.00 82.88 243 MET A O 1
ATOM 1910 N N . SER A 1 244 ? -50.569 -4.299 44.404 1.00 81.12 244 SER A N 1
ATOM 1911 C CA . SER A 1 244 ? -51.279 -3.082 44.811 1.00 81.12 244 SER A CA 1
ATOM 1912 C C . SER A 1 244 ? -52.731 -3.072 44.328 1.00 81.12 244 SER A C 1
ATOM 1914 O O . SER A 1 244 ? -53.606 -2.618 45.061 1.00 81.12 244 SER A O 1
ATOM 1916 N N . SER A 1 245 ? -53.004 -3.567 43.118 1.00 85.06 245 SER A N 1
ATOM 1917 C CA . SER A 1 245 ? -54.364 -3.665 42.582 1.00 85.06 245 SER A CA 1
ATOM 1918 C C . SER A 1 245 ? -55.213 -4.641 43.394 1.00 85.06 245 SER A C 1
ATOM 1920 O O . SER A 1 245 ? -56.352 -4.319 43.721 1.00 85.06 245 SER A O 1
ATOM 1922 N N . TYR A 1 246 ? -54.667 -5.807 43.760 1.00 82.88 246 TYR A N 1
ATOM 1923 C CA . TYR A 1 246 ? -55.366 -6.773 44.614 1.00 82.88 246 TYR A CA 1
ATOM 1924 C C . TYR A 1 246 ? -55.689 -6.185 45.992 1.00 82.88 246 TYR A C 1
ATOM 1926 O O . TYR A 1 246 ? -56.834 -6.266 46.430 1.00 82.88 246 TYR A O 1
ATOM 1934 N N . ALA A 1 247 ? -54.725 -5.516 46.631 1.00 83.06 247 ALA A N 1
ATOM 1935 C CA . ALA A 1 247 ? -54.941 -4.867 47.925 1.00 83.06 247 ALA A CA 1
ATOM 1936 C C . ALA A 1 247 ? -56.050 -3.798 47.870 1.00 83.06 247 ALA A C 1
ATOM 1938 O O . ALA A 1 247 ? -56.915 -3.753 48.743 1.00 83.06 247 ALA A O 1
ATOM 1939 N N . LEU A 1 248 ? -56.074 -2.977 46.812 1.00 86.12 248 LEU A N 1
ATOM 1940 C CA . LEU A 1 248 ? -57.134 -1.986 46.604 1.00 86.12 248 LEU A CA 1
ATOM 1941 C C . LEU A 1 248 ? -58.500 -2.639 46.357 1.00 86.12 248 LEU A C 1
ATOM 1943 O O . LEU A 1 248 ? -59.515 -2.128 46.829 1.00 86.12 248 LEU A O 1
ATOM 1947 N N . HIS A 1 249 ? -58.557 -3.763 45.638 1.00 85.44 249 HIS A N 1
ATOM 1948 C CA . HIS A 1 249 ? -59.810 -4.492 45.436 1.00 85.44 249 HIS A CA 1
ATOM 1949 C C . HIS A 1 249 ? -60.381 -5.048 46.747 1.00 85.44 249 HIS A C 1
ATOM 1951 O O . HIS A 1 249 ? -61.587 -4.912 46.973 1.00 85.44 249 HIS A O 1
ATOM 1957 N N . ASP A 1 250 ? -59.537 -5.592 47.626 1.00 89.69 250 ASP A N 1
ATOM 1958 C CA . ASP A 1 250 ? -59.943 -6.064 48.957 1.00 89.69 250 ASP A CA 1
ATOM 1959 C C . ASP A 1 250 ? -60.421 -4.914 49.856 1.00 89.69 250 ASP A C 1
ATOM 1961 O O . ASP A 1 250 ? -61.436 -5.033 50.554 1.00 89.69 250 ASP A O 1
ATOM 1965 N N . GLU A 1 251 ? -59.741 -3.766 49.808 1.00 90.25 251 GLU A N 1
ATOM 1966 C CA . GLU A 1 251 ? -60.141 -2.568 50.550 1.00 90.25 251 GLU A CA 1
ATOM 1967 C C . GLU A 1 251 ? -61.490 -2.019 50.052 1.00 90.25 251 GLU A C 1
ATOM 1969 O O . GLU A 1 251 ? -62.385 -1.711 50.841 1.00 90.25 251 GLU A O 1
ATOM 1974 N N . ILE A 1 252 ? -61.705 -1.984 48.733 1.00 89.25 252 ILE A N 1
ATOM 1975 C CA . ILE A 1 252 ? -62.998 -1.612 48.144 1.00 89.25 252 ILE A CA 1
ATOM 1976 C C . ILE A 1 252 ? -64.094 -2.601 48.563 1.00 89.25 252 ILE A C 1
ATOM 1978 O O . ILE A 1 252 ? -65.210 -2.178 48.876 1.00 89.25 252 ILE A O 1
ATOM 1982 N N . ALA A 1 253 ? -63.813 -3.906 48.574 1.00 90.38 253 ALA A N 1
ATOM 1983 C CA . ALA A 1 253 ? -64.779 -4.925 48.978 1.00 90.38 253 ALA A CA 1
ATOM 1984 C C . ALA A 1 253 ? -65.181 -4.774 50.455 1.00 90.38 253 ALA A C 1
ATOM 1986 O O . ALA A 1 253 ? -66.373 -4.757 50.776 1.00 90.38 253 ALA A O 1
ATOM 1987 N N . THR A 1 254 ? -64.208 -4.572 51.346 1.00 90.06 254 THR A N 1
ATOM 1988 C CA . THR A 1 254 ? -64.467 -4.335 52.775 1.00 90.06 254 THR A CA 1
ATOM 1989 C C . THR A 1 254 ? -65.203 -3.021 53.026 1.00 90.06 254 THR A C 1
ATOM 1991 O O . THR A 1 254 ? -66.125 -2.984 53.844 1.00 90.06 254 THR A O 1
ATOM 1994 N N . LEU A 1 255 ? -64.870 -1.943 52.310 1.00 90.00 255 LEU A N 1
ATOM 1995 C CA . LEU A 1 255 ? -65.601 -0.675 52.398 1.00 90.00 255 LEU A CA 1
ATOM 1996 C C . LEU A 1 255 ? -67.048 -0.808 51.911 1.00 90.00 255 LEU A C 1
ATOM 1998 O O . LEU A 1 255 ? -67.954 -0.292 52.566 1.00 90.00 255 LEU A O 1
ATOM 2002 N N . LYS A 1 256 ? -67.294 -1.540 50.818 1.00 89.19 256 LYS A N 1
ATOM 2003 C CA . LYS A 1 256 ? -68.656 -1.844 50.347 1.00 89.19 256 LYS A CA 1
ATOM 2004 C C . LYS A 1 256 ? -69.453 -2.624 51.390 1.00 89.19 256 LYS A C 1
ATOM 2006 O O . LYS A 1 256 ? -70.600 -2.274 51.648 1.00 89.19 256 LYS A O 1
ATOM 2011 N N . GLN A 1 257 ? -68.846 -3.626 52.027 1.00 89.31 257 GLN A N 1
ATOM 2012 C CA . GLN A 1 257 ? -69.495 -4.391 53.094 1.00 89.31 257 GLN A CA 1
ATOM 2013 C C . GLN A 1 257 ? -69.838 -3.506 54.301 1.00 89.31 257 GLN A C 1
ATOM 2015 O O . GLN A 1 257 ? -70.957 -3.561 54.807 1.00 89.31 257 GLN A O 1
ATOM 2020 N N . LYS A 1 258 ? -68.907 -2.648 54.741 1.00 89.06 258 LYS A N 1
ATOM 2021 C CA . LYS A 1 258 ? -69.154 -1.683 55.826 1.00 89.06 258 LYS A CA 1
ATOM 2022 C C . LYS A 1 258 ? -70.267 -0.698 55.479 1.00 89.06 258 LYS A C 1
ATOM 2024 O O . LYS A 1 258 ? -71.097 -0.412 56.335 1.00 89.06 258 LYS A O 1
ATOM 2029 N N . LEU A 1 259 ? -70.304 -0.203 54.242 1.00 87.06 259 LEU A N 1
ATOM 2030 C CA . LEU A 1 259 ? -71.362 0.688 53.767 1.00 87.06 259 LEU A CA 1
ATOM 2031 C C . LEU A 1 259 ? -72.729 -0.008 53.789 1.00 87.06 259 LEU A C 1
ATOM 2033 O O . LEU A 1 259 ? -73.714 0.600 54.193 1.00 87.06 259 LEU A O 1
ATOM 2037 N N . GLU A 1 260 ? -72.797 -1.275 53.382 1.00 85.25 260 GLU A N 1
ATOM 2038 C CA . GLU A 1 260 ? -74.043 -2.045 53.391 1.00 85.25 260 GLU A CA 1
ATOM 2039 C C . GLU A 1 260 ? -74.538 -2.302 54.822 1.00 85.25 260 GLU A C 1
ATOM 2041 O O . GLU A 1 260 ? -75.704 -2.059 55.129 1.00 85.25 260 GLU A O 1
ATOM 2046 N N . LEU A 1 261 ? -73.632 -2.665 55.735 1.00 82.94 261 LEU A N 1
ATOM 2047 C CA . LEU A 1 261 ? -73.930 -2.766 57.168 1.00 82.94 261 LEU A CA 1
ATOM 2048 C C . LEU A 1 261 ? -74.382 -1.421 57.757 1.00 82.94 261 LEU A C 1
ATOM 2050 O O . LEU A 1 261 ? -75.301 -1.377 58.573 1.00 82.94 261 LEU A O 1
ATOM 2054 N N . GLN A 1 262 ? -73.771 -0.312 57.328 1.00 78.56 262 GLN A N 1
ATOM 2055 C CA . GLN A 1 262 ? -74.169 1.027 57.751 1.00 78.56 262 GLN A CA 1
ATOM 2056 C C . GLN A 1 262 ? -75.548 1.405 57.206 1.00 78.56 262 GLN A C 1
ATOM 2058 O O . GLN A 1 262 ? -76.342 1.987 57.933 1.00 78.56 262 GLN A O 1
ATOM 2063 N N . LYS A 1 263 ? -75.886 1.067 55.959 1.00 77.56 263 LYS A N 1
ATOM 2064 C CA . LYS A 1 263 ? -77.239 1.279 55.418 1.00 77.56 263 LYS A CA 1
ATOM 2065 C C . LYS A 1 263 ? -78.290 0.486 56.192 1.00 77.56 263 LYS A C 1
ATOM 2067 O O . LYS A 1 263 ? -79.357 1.023 56.479 1.00 77.56 263 LYS A O 1
ATOM 2072 N N . GLN A 1 264 ? -77.972 -0.750 56.573 1.00 70.50 264 GLN A N 1
ATOM 2073 C CA . GLN A 1 264 ? -78.847 -1.590 57.391 1.00 70.50 264 GLN A CA 1
ATOM 2074 C C . GLN A 1 264 ? -79.041 -1.020 58.805 1.00 70.50 264 GLN A C 1
ATOM 2076 O O . GLN A 1 264 ? -80.160 -1.038 59.312 1.00 70.50 264 GLN A O 1
ATOM 2081 N N . SER A 1 265 ? -78.007 -0.436 59.423 1.00 60.59 265 SER A N 1
ATOM 2082 C CA . SER A 1 265 ? -78.139 0.239 60.725 1.00 60.59 265 SER A CA 1
ATOM 2083 C C . SER A 1 265 ? -78.788 1.629 60.637 1.00 60.59 265 SER A C 1
ATOM 2085 O O . SER A 1 265 ? -79.536 2.016 61.536 1.00 60.59 265 SER A O 1
ATOM 2087 N N . SER A 1 266 ? -78.606 2.350 59.526 1.00 50.44 266 SER A N 1
ATOM 2088 C CA . SER A 1 266 ? -79.223 3.663 59.254 1.00 50.44 266 SER A CA 1
ATOM 2089 C C . SER A 1 266 ? -80.741 3.592 59.056 1.00 50.44 266 SER A C 1
ATOM 2091 O O . SER A 1 266 ? -81.424 4.596 59.241 1.00 50.44 266 SER A O 1
ATOM 2093 N N . PHE A 1 267 ? -81.298 2.415 58.749 1.00 49.97 267 PHE A N 1
ATOM 2094 C CA . PHE A 1 267 ? -82.749 2.182 58.763 1.00 49.97 267 PHE A CA 1
ATOM 2095 C C . PHE A 1 267 ? -83.354 2.156 60.183 1.00 49.97 267 PHE A C 1
ATOM 2097 O O . PHE A 1 267 ? -84.569 2.044 60.327 1.00 49.97 267 PHE A O 1
ATOM 2104 N N . SER A 1 268 ? -82.528 2.312 61.228 1.00 44.44 268 SER A N 1
ATOM 2105 C CA . SER A 1 268 ? -82.958 2.383 62.632 1.00 44.44 268 SER A CA 1
ATOM 2106 C C . SER A 1 268 ? -82.522 3.652 63.387 1.00 44.44 268 SER A C 1
ATOM 2108 O O . SER A 1 268 ? -82.732 3.741 64.593 1.00 44.44 268 SER A O 1
ATOM 2110 N N . GLY A 1 269 ? -81.982 4.677 62.715 1.00 39.62 269 GLY A N 1
ATOM 2111 C CA . GLY A 1 269 ? -81.644 5.928 63.404 1.00 39.62 269 GLY A CA 1
ATOM 2112 C C . GLY A 1 269 ? -81.093 7.031 62.504 1.00 39.62 269 GLY A C 1
ATOM 2113 O O . GLY A 1 269 ? -79.984 6.937 61.989 1.00 39.62 269 GLY A O 1
ATOM 2114 N N . PHE A 1 270 ? -81.853 8.118 62.366 1.00 45.16 270 PHE A N 1
ATOM 2115 C CA . PHE A 1 270 ? -81.368 9.401 61.851 1.00 45.16 270 PHE A CA 1
ATOM 2116 C C . PHE A 1 270 ? -80.341 10.020 62.816 1.00 45.16 270 PHE A C 1
ATOM 2118 O O . PHE A 1 270 ? -80.689 10.232 63.974 1.00 45.16 270 PHE A O 1
ATOM 2125 N N . ALA A 1 271 ? -79.148 10.403 62.330 1.00 40.16 271 ALA A N 1
ATOM 2126 C CA . ALA A 1 271 ? -78.487 11.689 62.633 1.00 40.16 271 ALA A CA 1
ATOM 2127 C C . ALA A 1 271 ? -77.070 11.817 62.017 1.00 40.16 271 ALA A C 1
ATOM 2129 O O . ALA A 1 271 ? -76.163 11.057 62.330 1.00 40.16 271 ALA A O 1
ATOM 2130 N N . ASN A 1 272 ? -76.903 12.857 61.191 1.00 44.09 272 ASN A N 1
ATOM 2131 C CA . ASN A 1 272 ? -75.781 13.810 61.118 1.00 44.09 272 ASN A CA 1
ATOM 2132 C C . ASN A 1 272 ? -74.316 13.337 61.318 1.00 44.09 272 ASN A C 1
ATOM 2134 O O . ASN A 1 272 ? -73.879 13.120 62.444 1.00 44.09 272 ASN A O 1
ATOM 2138 N N . ALA A 1 273 ? -73.491 13.433 60.262 1.00 35.66 273 ALA A N 1
ATOM 2139 C CA . ALA A 1 273 ? -72.073 13.809 60.385 1.00 35.66 273 ALA A CA 1
ATOM 2140 C C . ALA A 1 273 ? -71.501 14.399 59.074 1.00 35.66 273 ALA A C 1
ATOM 2142 O O . ALA A 1 273 ? -71.675 13.848 57.990 1.00 35.66 273 ALA A O 1
ATOM 2143 N N . LYS A 1 274 ? -70.813 15.541 59.214 1.00 38.12 274 LYS A N 1
ATOM 2144 C CA . LYS A 1 274 ? -70.088 16.334 58.196 1.00 38.12 274 LYS A CA 1
ATOM 2145 C C . LYS A 1 274 ? -68.814 15.629 57.666 1.00 38.12 274 LYS A C 1
ATOM 2147 O O . LYS A 1 274 ? -68.321 14.710 58.318 1.00 38.12 274 LYS A O 1
ATOM 2152 N N . PRO A 1 275 ? -68.238 16.084 56.531 1.00 41.38 275 PRO A N 1
ATOM 2153 C CA . PRO A 1 275 ? -67.177 15.380 55.808 1.00 41.38 275 PRO A CA 1
ATOM 2154 C C . PRO A 1 275 ? -65.794 15.576 56.449 1.00 41.38 275 PRO A C 1
ATOM 2156 O O . PRO A 1 275 ? -65.463 16.673 56.899 1.00 41.38 275 PRO A O 1
ATOM 2159 N N . ARG A 1 276 ? -64.962 14.525 56.447 1.00 36.69 276 ARG A N 1
ATOM 2160 C CA . ARG A 1 276 ? -63.526 14.611 56.762 1.00 36.69 276 ARG A CA 1
ATOM 2161 C C . ARG A 1 276 ? -62.710 14.715 55.471 1.00 36.69 276 ARG A C 1
ATOM 2163 O O . ARG A 1 276 ? -62.840 13.877 54.586 1.00 36.69 276 ARG A O 1
ATOM 2170 N N . GLN A 1 277 ? -61.876 15.750 55.406 1.00 45.84 277 GLN A N 1
ATOM 2171 C CA . GLN A 1 277 ? -60.715 15.861 54.519 1.00 45.84 277 GLN A CA 1
ATOM 2172 C C . GLN A 1 277 ? -59.592 14.924 54.993 1.00 45.84 277 GLN A C 1
ATOM 2174 O O . GLN A 1 277 ? -59.476 14.722 56.199 1.00 45.84 277 GLN A O 1
ATOM 2179 N N . CYS A 1 278 ? -58.804 14.401 54.042 1.00 32.94 278 CYS A N 1
ATOM 2180 C CA . CYS A 1 278 ? -57.402 13.913 54.087 1.00 32.94 278 CYS A CA 1
ATOM 2181 C C . CYS A 1 278 ? -57.213 12.981 52.860 1.00 32.94 278 CYS A C 1
ATOM 2183 O O . CYS A 1 278 ? -58.143 12.259 52.526 1.00 32.94 278 CYS A O 1
ATOM 2185 N N . ALA A 1 279 ? -56.108 12.912 52.116 1.00 33.53 279 ALA A N 1
ATOM 2186 C CA . ALA A 1 279 ? -54.743 13.392 52.299 1.00 33.53 279 ALA A CA 1
ATOM 2187 C C . ALA A 1 279 ? -54.036 13.557 5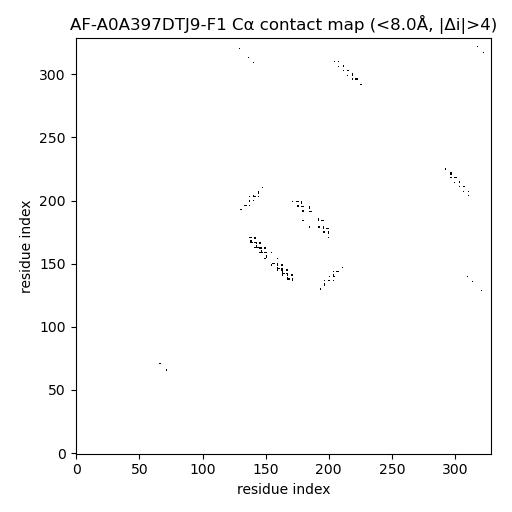0.928 1.00 33.53 279 ALA A C 1
ATOM 2189 O O . ALA A 1 279 ? -54.559 13.160 49.887 1.00 33.53 279 ALA A O 1
ATOM 2190 N N . GLU A 1 280 ? -52.856 14.172 50.981 1.00 42.84 280 GLU A N 1
ATOM 2191 C CA . GLU A 1 280 ? -51.912 14.514 49.908 1.00 42.84 280 GLU A CA 1
ATOM 2192 C C . GLU A 1 280 ? -51.486 13.358 48.972 1.00 42.84 280 GLU A C 1
ATOM 2194 O O . GLU A 1 280 ? -51.542 12.187 49.356 1.00 42.84 280 GLU A O 1
ATOM 2199 N N . PRO A 1 281 ? -51.001 13.670 47.749 1.00 39.19 281 PRO A N 1
ATOM 2200 C CA . PRO A 1 281 ? -50.493 12.669 46.815 1.00 39.19 281 PRO A CA 1
ATOM 2201 C C . PRO A 1 281 ? -49.136 12.089 47.256 1.00 39.19 281 PRO A C 1
ATOM 2203 O O . PRO A 1 281 ? -48.220 12.814 47.641 1.00 39.19 281 PRO A O 1
ATOM 2206 N N . LEU A 1 282 ? -49.003 10.762 47.144 1.00 40.16 282 LEU A N 1
ATOM 2207 C CA . LEU A 1 282 ? -47.772 9.998 47.387 1.00 40.16 282 LEU A CA 1
ATOM 2208 C C . LEU A 1 282 ? -46.602 10.459 46.489 1.00 40.16 282 LEU A C 1
ATOM 2210 O O . LEU A 1 282 ? -46.822 10.865 45.343 1.00 40.16 282 LEU A O 1
ATOM 2214 N N . PRO A 1 283 ? -45.344 10.349 46.960 1.00 37.91 283 PRO A N 1
ATOM 2215 C CA . PRO A 1 283 ? -44.182 10.801 46.210 1.00 37.91 283 PRO A CA 1
ATOM 2216 C C . PRO A 1 283 ? -43.911 9.897 45.002 1.00 37.91 283 PRO A C 1
ATOM 2218 O O . PRO A 1 283 ? -43.851 8.671 45.101 1.00 37.91 283 PRO A O 1
ATOM 2221 N N . VAL A 1 284 ? -43.682 10.525 43.848 1.00 39.59 284 VAL A N 1
ATOM 2222 C CA . VAL A 1 284 ? -43.193 9.870 42.631 1.00 39.59 284 VAL A CA 1
ATOM 2223 C C . VAL A 1 284 ? -41.760 9.396 42.873 1.00 39.59 284 VAL A C 1
ATOM 2225 O O . VAL A 1 284 ? -40.812 10.182 42.821 1.00 39.59 284 VAL A O 1
ATOM 2228 N N . ILE A 1 285 ? -41.582 8.097 43.109 1.00 35.69 285 ILE A N 1
ATOM 2229 C CA . ILE A 1 285 ? -40.261 7.467 43.124 1.00 35.69 285 ILE A CA 1
ATOM 2230 C C . ILE A 1 285 ? -39.758 7.417 41.676 1.00 35.69 285 ILE A C 1
ATOM 2232 O O . ILE A 1 285 ? -40.074 6.512 40.907 1.00 35.69 285 ILE A O 1
ATOM 2236 N N . ARG A 1 286 ? -38.959 8.414 41.282 1.00 36.81 286 ARG A N 1
ATOM 2237 C CA . ARG A 1 286 ? -38.131 8.333 40.073 1.00 36.81 286 ARG A CA 1
ATOM 2238 C C . ARG A 1 286 ? -36.964 7.386 40.347 1.00 36.81 286 ARG A C 1
ATOM 2240 O O . ARG A 1 286 ? -35.906 7.817 40.799 1.00 36.81 286 ARG A O 1
ATOM 2247 N N . SER A 1 287 ? -37.130 6.105 40.037 1.00 37.97 287 SER A N 1
ATOM 2248 C CA . SER A 1 287 ? -36.003 5.178 39.945 1.00 37.97 287 SER A CA 1
ATOM 2249 C C . SER A 1 287 ? -35.144 5.554 38.732 1.00 37.97 287 SER A C 1
ATOM 2251 O O . SER A 1 287 ? -35.512 5.287 37.589 1.00 37.97 287 SER A O 1
ATOM 2253 N N . LYS A 1 288 ? -33.987 6.182 38.962 1.00 52.31 288 LYS A N 1
ATOM 2254 C CA . LYS A 1 288 ? -32.889 6.178 37.987 1.00 52.31 288 LYS A CA 1
ATOM 2255 C C . LYS A 1 288 ? -32.048 4.927 38.233 1.00 52.31 288 LYS A C 1
ATOM 2257 O O . LYS A 1 288 ? -31.401 4.856 39.273 1.00 52.31 288 LYS A O 1
ATOM 2262 N N . PRO A 1 289 ? -31.991 3.994 37.274 1.00 44.72 289 PRO A N 1
ATOM 2263 C CA . PRO A 1 289 ? -30.718 3.320 37.036 1.00 44.72 289 PRO A CA 1
ATOM 2264 C C . PRO A 1 289 ? -30.543 2.964 35.553 1.00 44.72 289 PRO A C 1
ATOM 2266 O O . PRO A 1 289 ? -31.194 2.062 35.055 1.00 44.72 289 PRO A O 1
ATOM 2269 N N . THR A 1 290 ? -29.672 3.662 34.820 1.00 47.59 290 THR A N 1
ATOM 2270 C CA . THR A 1 290 ? -29.139 3.177 33.516 1.00 47.59 290 THR A CA 1
ATOM 2271 C C . THR A 1 290 ? -27.884 3.935 33.042 1.00 47.59 290 THR A C 1
ATOM 2273 O O . THR A 1 290 ? -27.437 3.755 31.914 1.00 47.59 290 THR A O 1
ATOM 2276 N N . SER A 1 291 ? -27.268 4.780 33.879 1.00 53.31 291 SER A N 1
ATOM 2277 C CA . SER A 1 291 ? -26.200 5.698 33.433 1.00 53.31 291 SER A CA 1
ATOM 2278 C C . SER A 1 291 ? -24.893 4.988 33.042 1.00 53.31 291 SER A C 1
ATOM 2280 O O . SER A 1 291 ? -24.261 5.341 32.050 1.00 53.31 291 SER A O 1
ATOM 2282 N N . THR A 1 292 ? -24.486 3.954 33.778 1.00 52.00 292 THR A N 1
ATOM 2283 C CA . THR A 1 292 ? -23.192 3.277 33.576 1.00 52.00 292 THR A CA 1
ATOM 2284 C C . THR A 1 292 ? -23.194 2.299 32.399 1.00 52.00 292 THR A C 1
ATOM 2286 O O . THR A 1 292 ? -22.230 2.261 31.640 1.00 52.00 292 THR A O 1
ATOM 2289 N N . MET A 1 293 ? -24.288 1.563 32.184 1.00 49.94 293 MET A N 1
ATOM 2290 C CA . MET A 1 293 ? -24.405 0.590 31.083 1.00 49.94 293 MET A CA 1
ATOM 2291 C C . MET A 1 293 ? -24.606 1.274 29.723 1.00 49.94 293 MET A C 1
ATOM 2293 O O . MET A 1 293 ? -23.996 0.870 28.736 1.00 49.94 293 MET A O 1
ATOM 2297 N N . LEU A 1 294 ? -25.384 2.365 29.679 1.00 54.47 294 LEU A N 1
ATOM 2298 C CA . LEU A 1 294 ? -25.534 3.179 28.467 1.00 54.47 294 LEU A CA 1
ATOM 2299 C C . LEU A 1 294 ? -24.224 3.869 28.073 1.00 54.47 294 LEU A C 1
ATOM 2301 O O . LEU A 1 294 ? -23.927 3.948 26.885 1.00 54.47 294 LEU A O 1
ATOM 2305 N N . ARG A 1 295 ? -23.409 4.310 29.045 1.00 56.38 295 ARG A N 1
ATOM 2306 C CA . ARG A 1 295 ? -22.060 4.830 28.764 1.00 56.38 295 ARG A CA 1
ATOM 2307 C C . ARG A 1 295 ? -21.149 3.768 28.163 1.00 56.38 295 ARG A C 1
ATOM 2309 O O . ARG A 1 295 ? -20.461 4.063 27.196 1.00 56.38 295 ARG A O 1
ATOM 2316 N N . LYS A 1 296 ? -21.172 2.536 28.684 1.00 56.62 296 LYS A N 1
ATOM 2317 C CA . LYS A 1 296 ? -20.339 1.448 28.153 1.00 56.62 296 LYS A CA 1
ATOM 2318 C C . LYS A 1 296 ? -20.729 1.085 26.713 1.00 56.62 296 LYS A C 1
ATOM 2320 O O . LYS A 1 296 ? -19.855 0.981 25.866 1.00 56.62 296 LYS A O 1
ATOM 2325 N N . ALA A 1 297 ? -22.025 1.005 26.408 1.00 55.53 297 ALA A N 1
ATOM 2326 C CA . ALA A 1 297 ? -22.515 0.768 25.044 1.00 55.53 297 ALA A CA 1
ATOM 2327 C C . ALA A 1 297 ? -22.280 1.950 24.075 1.00 55.53 297 ALA A C 1
ATOM 2329 O O . ALA A 1 297 ? -22.278 1.760 22.860 1.00 55.53 297 ALA A O 1
ATOM 2330 N N . ALA A 1 298 ? -22.120 3.174 24.590 1.00 59.53 298 ALA A N 1
ATOM 2331 C CA . ALA A 1 298 ? -21.788 4.351 23.788 1.00 59.53 298 ALA A CA 1
ATOM 2332 C C . ALA A 1 298 ? -20.286 4.438 23.471 1.00 59.53 298 ALA A C 1
ATOM 2334 O O . ALA A 1 298 ? -19.939 4.736 22.335 1.00 59.53 298 ALA A O 1
ATOM 2335 N N . HIS A 1 299 ? -19.415 4.137 24.443 1.00 62.78 299 HIS A N 1
ATOM 2336 C CA . HIS A 1 299 ? -17.964 4.079 24.227 1.00 62.78 299 HIS A CA 1
ATOM 2337 C C . HIS A 1 299 ? -17.594 3.016 23.210 1.00 62.78 299 HIS A C 1
ATOM 2339 O O . HIS A 1 299 ? -16.891 3.307 22.253 1.00 62.78 299 HIS A O 1
ATOM 2345 N N . LEU A 1 300 ? -18.171 1.826 23.373 1.00 59.19 300 LEU A N 1
ATOM 2346 C CA . LEU A 1 300 ? -17.977 0.748 22.428 1.00 59.19 300 LEU A CA 1
ATOM 2347 C C . LEU A 1 300 ? -18.324 1.248 20.998 1.00 59.19 300 LEU A C 1
ATOM 2349 O O . LEU A 1 300 ? -17.512 1.127 20.083 1.00 59.19 300 LEU A O 1
ATOM 2353 N N . ARG A 1 301 ? -19.495 1.873 20.788 1.00 62.31 301 ARG A N 1
ATOM 2354 C CA . ARG A 1 301 ? -19.923 2.331 19.448 1.00 62.31 301 ARG A CA 1
ATOM 2355 C C . ARG A 1 301 ? -18.971 3.336 18.795 1.00 62.31 301 ARG A C 1
ATOM 2357 O O . ARG A 1 301 ? -18.844 3.324 17.576 1.00 62.31 301 ARG A O 1
ATOM 2364 N N . ALA A 1 302 ? -18.317 4.184 19.585 1.00 62.28 302 ALA A N 1
ATOM 2365 C CA . ALA A 1 302 ? -17.321 5.123 19.075 1.00 62.28 302 ALA A CA 1
ATOM 2366 C C . ALA A 1 302 ? -16.060 4.399 18.563 1.00 62.28 302 ALA A C 1
ATOM 2368 O O . ALA A 1 302 ? -15.516 4.769 17.521 1.00 62.28 302 ALA A O 1
ATOM 2369 N N . ASP A 1 303 ? -15.646 3.328 19.243 1.00 63.22 303 ASP A N 1
ATOM 2370 C CA . ASP A 1 303 ? -14.493 2.517 18.841 1.00 63.22 303 ASP A CA 1
ATOM 2371 C C . ASP A 1 303 ? -14.769 1.748 17.534 1.00 63.22 303 ASP A C 1
ATOM 2373 O O . ASP A 1 303 ? -13.889 1.637 16.677 1.00 63.22 303 ASP A O 1
ATOM 2377 N N . GLU A 1 304 ? -16.011 1.294 17.317 1.00 62.44 304 GLU A N 1
ATOM 2378 C CA . GLU A 1 304 ? -16.431 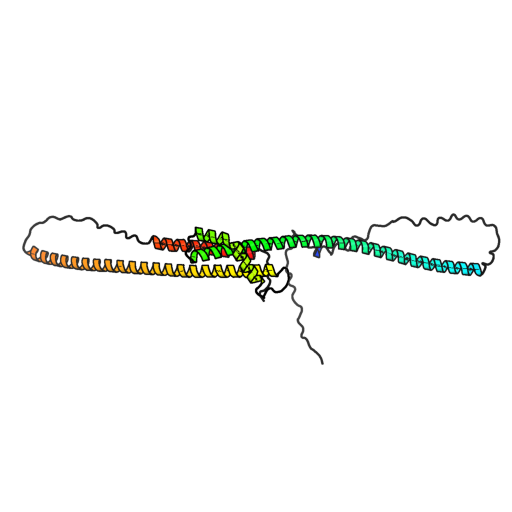0.644 16.063 1.00 62.44 304 GLU A CA 1
ATOM 2379 C C . GLU A 1 304 ? -16.279 1.562 14.842 1.00 62.44 304 GLU A C 1
ATOM 2381 O O . GLU A 1 304 ? -15.742 1.158 13.804 1.00 62.44 304 GLU A O 1
ATOM 2386 N N . GLU A 1 305 ? -16.742 2.809 14.964 1.00 63.94 305 GLU A N 1
ATOM 2387 C CA . GLU A 1 305 ? -16.676 3.798 13.887 1.00 63.94 305 GLU A CA 1
ATOM 2388 C C . GLU A 1 305 ? -15.226 4.158 13.538 1.00 63.94 305 GLU A C 1
ATOM 2390 O O . GLU A 1 305 ? -14.900 4.338 12.359 1.00 63.94 305 GLU A O 1
ATOM 2395 N N . ASN A 1 306 ? -14.339 4.198 14.537 1.00 68.88 306 ASN A N 1
ATOM 2396 C CA . ASN A 1 306 ? -12.923 4.496 14.342 1.00 68.88 306 ASN A CA 1
ATOM 2397 C C . ASN A 1 306 ? -12.206 3.373 13.565 1.00 68.88 306 ASN A C 1
ATOM 2399 O O . ASN A 1 306 ? -11.522 3.627 12.569 1.00 68.88 306 ASN A O 1
ATOM 2403 N N . VAL A 1 307 ? -12.446 2.111 13.940 1.00 63.16 307 VAL A N 1
ATOM 2404 C CA . VAL A 1 307 ? -11.870 0.939 13.255 1.00 63.16 307 VAL A CA 1
ATOM 2405 C C . VAL A 1 307 ? -12.400 0.812 11.823 1.00 63.16 307 VAL A C 1
ATOM 2407 O O . VAL A 1 307 ? -11.622 0.612 10.886 1.00 63.16 307 VAL A O 1
ATOM 2410 N N . GLN A 1 308 ? -13.707 0.999 11.604 1.00 65.50 308 GLN A N 1
ATOM 2411 C CA . GLN A 1 308 ? -14.272 1.004 10.249 1.00 65.50 308 GLN A CA 1
ATOM 2412 C C . GLN A 1 308 ? -13.739 2.158 9.390 1.00 65.50 308 GLN A C 1
ATOM 2414 O O . GLN A 1 308 ? -13.539 1.988 8.182 1.00 65.50 308 GLN A O 1
ATOM 2419 N N . GLY A 1 309 ? -13.509 3.329 9.990 1.00 66.19 309 GLY A N 1
ATOM 2420 C CA . GLY A 1 309 ? -12.889 4.476 9.331 1.00 66.19 309 GLY A CA 1
ATOM 2421 C C . GLY A 1 309 ? -11.479 4.159 8.834 1.00 66.19 309 GLY A C 1
ATOM 2422 O O . GLY A 1 309 ? -11.175 4.402 7.662 1.00 66.19 309 GLY A O 1
ATOM 2423 N N . ALA A 1 310 ? -10.655 3.544 9.685 1.00 63.31 310 ALA A N 1
ATOM 2424 C CA . ALA A 1 310 ? -9.297 3.127 9.344 1.00 63.31 310 ALA A CA 1
ATOM 2425 C C . ALA A 1 310 ? -9.282 2.105 8.193 1.00 63.31 310 ALA A C 1
ATOM 2427 O O . ALA A 1 310 ? -8.621 2.326 7.176 1.00 63.31 310 ALA A O 1
ATOM 2428 N N . ILE A 1 311 ? -10.099 1.048 8.281 1.00 61.94 311 ILE A N 1
ATOM 2429 C CA . ILE A 1 311 ? -10.205 0.014 7.238 1.00 61.94 311 ILE A CA 1
ATOM 2430 C C . ILE A 1 311 ? -10.649 0.627 5.900 1.00 61.94 311 ILE A C 1
ATOM 2432 O O . ILE A 1 311 ? -10.052 0.369 4.851 1.00 61.94 311 ILE A O 1
ATOM 2436 N N . ARG A 1 312 ? -11.674 1.489 5.913 1.00 65.62 312 ARG A N 1
ATOM 2437 C CA . ARG A 1 312 ? -12.204 2.136 4.702 1.00 65.62 312 ARG A CA 1
ATOM 2438 C C . ARG A 1 312 ? -11.181 3.058 4.039 1.00 65.62 312 ARG A C 1
ATOM 2440 O O . ARG A 1 312 ? -11.130 3.119 2.809 1.00 65.62 312 ARG A O 1
ATOM 2447 N N . ASN A 1 313 ? -10.390 3.781 4.826 1.00 61.09 313 ASN A N 1
ATOM 2448 C CA . ASN A 1 313 ? -9.342 4.653 4.304 1.00 61.09 313 ASN A CA 1
ATOM 2449 C C . ASN A 1 313 ? -8.205 3.847 3.665 1.00 61.09 313 ASN A C 1
ATOM 2451 O O . ASN A 1 313 ? -7.744 4.229 2.591 1.00 61.09 313 ASN A O 1
ATOM 2455 N N . CYS A 1 314 ? -7.850 2.691 4.231 1.00 55.41 314 CYS A N 1
ATOM 2456 C CA . CYS A 1 314 ? -6.878 1.775 3.635 1.00 55.41 314 CYS A CA 1
ATOM 2457 C C . CYS A 1 314 ? -7.368 1.159 2.318 1.00 55.41 314 CYS A C 1
ATOM 2459 O O . CYS A 1 314 ? -6.643 1.174 1.330 1.00 55.41 314 CYS A O 1
ATOM 2461 N N . TYR A 1 315 ? -8.620 0.698 2.232 1.00 52.69 315 TYR A N 1
ATOM 2462 C CA . TYR A 1 315 ? -9.153 0.200 0.955 1.00 52.69 315 TYR A CA 1
ATOM 2463 C C . TYR A 1 315 ? -9.206 1.290 -0.123 1.00 52.69 315 TYR A C 1
ATOM 2465 O O . TYR A 1 315 ? -8.901 1.035 -1.289 1.00 52.69 315 TYR A O 1
ATOM 2473 N N . LYS A 1 316 ? -9.553 2.528 0.255 1.00 52.72 316 LYS A N 1
ATOM 2474 C CA . LYS A 1 316 ? -9.555 3.662 -0.677 1.00 52.72 316 LYS A CA 1
ATOM 2475 C C . LYS A 1 316 ? -8.150 4.042 -1.140 1.00 52.72 316 LYS A C 1
ATOM 2477 O O . LYS A 1 316 ? -8.010 4.382 -2.313 1.00 52.72 316 LYS A O 1
ATOM 2482 N N . SER A 1 317 ? -7.136 3.990 -0.275 1.00 49.16 317 SER A N 1
ATOM 2483 C CA . SER A 1 317 ? -5.752 4.294 -0.657 1.00 49.16 317 SER A CA 1
ATOM 2484 C C . SER A 1 317 ? -5.154 3.201 -1.546 1.00 49.16 317 SER A C 1
ATOM 2486 O O . SER A 1 317 ? -4.563 3.533 -2.569 1.00 49.16 317 SER A O 1
ATOM 2488 N N . ILE A 1 318 ? -5.429 1.925 -1.252 1.00 50.41 318 ILE A N 1
ATOM 2489 C CA . ILE A 1 318 ? -5.034 0.775 -2.086 1.00 50.41 318 ILE A CA 1
ATOM 2490 C C . ILE A 1 318 ? -5.720 0.818 -3.465 1.00 50.41 318 ILE A C 1
ATOM 2492 O O . ILE A 1 318 ? -5.090 0.531 -4.476 1.00 50.41 318 ILE A O 1
ATOM 2496 N N . SER A 1 319 ? -6.992 1.233 -3.542 1.00 42.06 319 SER A N 1
ATOM 2497 C CA . SER A 1 319 ? -7.709 1.364 -4.826 1.00 42.06 319 SER A CA 1
ATOM 2498 C C . SER A 1 319 ? -7.286 2.566 -5.686 1.00 42.06 319 SER A C 1
ATOM 2500 O O . SER A 1 319 ? -7.628 2.618 -6.864 1.00 42.06 319 SER A O 1
ATOM 2502 N N . ARG A 1 320 ? -6.610 3.563 -5.091 1.00 41.72 320 ARG A N 1
ATOM 2503 C CA . ARG A 1 320 ? -6.189 4.811 -5.759 1.00 41.72 320 ARG A CA 1
ATOM 2504 C C . ARG A 1 320 ? -4.719 4.820 -6.154 1.00 41.72 320 ARG A C 1
ATOM 2506 O O . ARG A 1 320 ? -4.344 5.611 -7.011 1.00 41.72 320 ARG A O 1
ATOM 2513 N N . SER A 1 321 ? -3.893 3.984 -5.532 1.00 41.06 321 SER A N 1
ATOM 2514 C CA . SER A 1 321 ? -2.613 3.602 -6.112 1.00 41.06 321 SER A CA 1
ATOM 2515 C C . SER A 1 321 ? -2.897 2.780 -7.365 1.00 41.06 321 SER A C 1
ATOM 2517 O O . SER A 1 321 ? -3.620 1.793 -7.262 1.00 41.06 321 SER A O 1
ATOM 2519 N N . ASP A 1 322 ? -2.357 3.179 -8.518 1.00 38.69 322 ASP A N 1
ATOM 2520 C CA . ASP A 1 322 ? -2.420 2.457 -9.799 1.00 38.69 322 ASP A CA 1
ATOM 2521 C C . ASP A 1 322 ? -1.694 1.096 -9.715 1.00 38.69 322 ASP A C 1
ATOM 2523 O O . ASP A 1 322 ? -0.702 0.834 -10.397 1.00 38.69 322 ASP A O 1
ATOM 2527 N N . PHE A 1 323 ? -2.160 0.213 -8.833 1.00 41.34 323 PHE A N 1
ATOM 2528 C CA . PHE A 1 323 ? -1.737 -1.169 -8.758 1.00 41.34 323 PHE A CA 1
ATOM 2529 C C . PHE A 1 323 ? -2.397 -1.901 -9.923 1.00 41.34 323 PHE A C 1
ATOM 2531 O O . PHE A 1 323 ? -3.601 -2.157 -9.950 1.00 41.34 323 PHE A O 1
ATOM 2538 N N . ILE A 1 324 ? -1.571 -2.198 -10.920 1.00 38.34 324 ILE A N 1
ATOM 2539 C CA . ILE A 1 324 ? -1.864 -3.115 -12.018 1.00 38.34 324 ILE A CA 1
ATOM 2540 C C . ILE A 1 324 ? -2.495 -4.393 -11.428 1.00 38.34 324 ILE A C 1
ATOM 2542 O O . ILE A 1 324 ? -1.951 -4.935 -10.461 1.00 38.34 324 ILE A O 1
ATOM 2546 N N . PRO A 1 325 ? -3.612 -4.903 -11.984 1.00 39.88 325 PRO A N 1
ATOM 2547 C CA . PRO A 1 325 ? -4.250 -6.113 -11.490 1.00 39.88 325 PRO A CA 1
ATOM 2548 C C . PRO A 1 325 ? -3.352 -7.303 -11.821 1.00 39.88 325 PRO A C 1
ATOM 2550 O O . PRO A 1 325 ? -3.367 -7.830 -12.932 1.00 39.88 325 PRO A O 1
ATOM 2553 N N . LEU A 1 326 ? -2.544 -7.721 -10.855 1.00 39.31 326 LEU A N 1
ATOM 2554 C CA . LEU A 1 326 ? -1.825 -8.980 -10.912 1.00 39.31 326 LEU A CA 1
ATOM 2555 C C . LEU A 1 326 ? -2.430 -9.933 -9.882 1.00 39.31 326 LEU A C 1
ATOM 2557 O O . LEU A 1 326 ? -2.308 -9.746 -8.677 1.00 39.31 326 LEU A O 1
ATOM 2561 N N . VAL A 1 327 ? -3.011 -10.998 -10.439 1.00 35.66 327 VAL A N 1
ATOM 2562 C CA . VAL A 1 327 ? -3.335 -12.286 -9.812 1.00 35.66 327 VAL A CA 1
ATOM 2563 C C . VAL A 1 327 ? -4.688 -12.375 -9.089 1.00 35.66 327 VAL A C 1
ATOM 2565 O O . VAL A 1 327 ? -4.781 -12.508 -7.875 1.00 35.66 327 VAL A O 1
ATOM 2568 N N . LEU A 1 328 ? -5.749 -12.453 -9.895 1.00 32.56 328 LEU A N 1
ATOM 2569 C CA . LEU A 1 328 ? -6.815 -13.439 -9.691 1.00 32.56 328 LEU A CA 1
ATOM 2570 C C . LEU A 1 328 ? -6.897 -14.295 -10.960 1.00 32.56 328 LEU A C 1
ATOM 2572 O O . LEU A 1 328 ? -7.577 -13.932 -11.918 1.00 32.56 328 LEU A O 1
ATOM 2576 N N . HIS A 1 329 ? -6.145 -15.394 -10.972 1.00 33.66 329 HIS A N 1
ATOM 2577 C CA . HIS A 1 329 ? -6.408 -16.571 -11.794 1.00 33.66 329 HIS A CA 1
ATOM 2578 C C . HIS A 1 329 ? -5.907 -17.819 -11.082 1.00 33.66 329 HIS A C 1
ATOM 2580 O O . HIS A 1 329 ? -4.779 -17.759 -10.540 1.00 33.66 329 HIS A O 1
#